Protein AF-A0A9P1BXY8-F1 (afdb_monomer)

Secondary structure (DSSP, 8-state):
-HHHHHHHHHHHHS-HHHHT---B-TTS-BS-TTHHHHHHHHTTSS-GGGS-HHHHHHHGGGGGGS-HHHHHHHHHHH-SPPSS---HHHHHHHHHHHHHHHHHHHHHHHHHHHHHHHH---TT---EEEETTEEEEE-TTTT---TTS-TTTTT--------SSGGG---------PPPPPPPS------PPPPPPPPP-PPPP-

Mean predicted aligned error: 16.09 Å

Sequence (206 aa):
AIRRKGIQALRQCVDAEELLSFPRRPNGIALMLKQSLF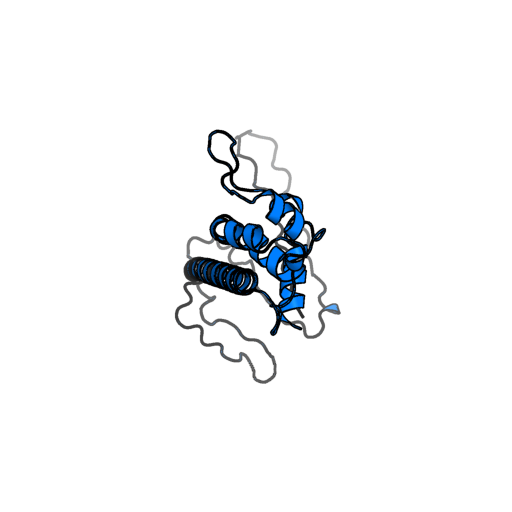ERLLSGKTQLSSFPASDVSAAQGDLRHLSLEQLLALHSTQGEAPTSSAGTAMSAFWNSLETSMVERLAARLQRSNEEKDVLLFLPKCELRPLDEHIAAYCHSYLIKAAATVPPQRRRLHWEVQLCERPNDFKEKLRGSLRAPRPAPRGQRAGYPAAPKAQKFLVWAVQ

Solvent-accessible surface area (backbone atoms only — not comparable to full-atom values): 13619 Å² total; per-residue (Å²): 112,68,70,60,54,52,45,52,53,52,53,74,76,48,61,73,70,64,62,70,60,74,64,54,43,100,86,66,47,69,67,47,88,46,52,75,56,51,49,37,37,63,69,59,80,43,58,73,86,80,51,56,58,69,57,46,45,65,34,47,76,39,58,81,69,52,54,66,67,41,47,49,46,38,47,62,63,65,52,74,82,73,92,81,82,62,54,71,39,56,53,52,35,52,52,53,50,52,51,56,42,52,54,49,51,50,55,51,50,51,53,52,47,52,54,41,45,71,78,49,75,59,85,80,81,71,80,45,76,75,46,101,87,47,102,43,75,59,69,86,77,81,77,68,77,56,89,86,56,53,76,82,63,70,64,68,69,82,72,78,72,85,58,96,50,71,89,71,66,71,82,74,73,74,71,76,77,73,73,80,76,82,72,79,93,74,83,93,74,94,72,83,83,80,81,79,86,82,85,82,88,83,83,85,85,132

Structure (mmCIF, N/CA/C/O backbone):
data_AF-A0A9P1BXY8-F1
#
_entry.id   AF-A0A9P1BXY8-F1
#
loop_
_atom_site.group_PDB
_atom_site.id
_atom_site.type_symbol
_atom_site.label_atom_id
_atom_site.label_alt_id
_atom_site.label_comp_id
_atom_site.label_asym_id
_atom_site.label_entity_id
_atom_site.label_seq_id
_atom_site.pdbx_PDB_ins_code
_atom_site.Cartn_x
_atom_site.Cartn_y
_atom_site.Cartn_z
_atom_site.occupancy
_atom_site.B_iso_or_equiv
_atom_site.auth_seq_id
_atom_site.auth_comp_id
_atom_site.auth_asym_id
_atom_site.auth_atom_id
_atom_site.pdbx_PDB_model_num
ATOM 1 N N . ALA A 1 1 ? 11.385 -9.079 13.792 1.00 68.31 1 ALA A N 1
ATOM 2 C CA . ALA A 1 1 ? 10.400 -10.163 14.040 1.00 68.31 1 ALA A CA 1
ATOM 3 C C . ALA A 1 1 ? 8.998 -9.648 14.406 1.00 68.31 1 ALA A C 1
ATOM 5 O O . ALA A 1 1 ? 8.050 -10.001 13.716 1.00 68.31 1 ALA A O 1
ATOM 6 N N . ILE A 1 2 ? 8.847 -8.802 15.438 1.00 77.94 2 ILE A N 1
ATOM 7 C CA . ILE A 1 2 ? 7.531 -8.330 15.932 1.00 77.94 2 ILE A CA 1
ATOM 8 C C . ILE A 1 2 ? 6.745 -7.544 14.869 1.00 77.94 2 ILE A C 1
ATOM 10 O O . ILE A 1 2 ? 5.605 -7.899 14.586 1.00 77.94 2 ILE A O 1
ATOM 14 N N . ARG A 1 3 ? 7.376 -6.562 14.199 1.00 74.88 3 ARG A N 1
ATOM 15 C CA . ARG A 1 3 ? 6.767 -5.783 13.094 1.00 74.88 3 ARG A CA 1
ATOM 16 C C . ARG A 1 3 ? 6.120 -6.689 12.042 1.00 74.88 3 ARG A C 1
ATOM 18 O O . ARG A 1 3 ? 4.970 -6.493 11.679 1.00 74.88 3 ARG A O 1
ATOM 25 N N . ARG A 1 4 ? 6.838 -7.727 11.599 1.00 73.56 4 ARG A N 1
ATOM 26 C CA . ARG A 1 4 ? 6.369 -8.659 10.562 1.00 73.56 4 ARG A CA 1
ATOM 27 C C . ARG A 1 4 ? 5.151 -9.467 11.020 1.00 73.56 4 ARG A C 1
ATOM 29 O O . ARG A 1 4 ? 4.184 -9.550 10.274 1.00 73.56 4 ARG A O 1
ATOM 36 N N . LYS A 1 5 ? 5.174 -9.994 12.252 1.00 78.44 5 LYS A N 1
ATOM 37 C CA . LYS A 1 5 ? 4.023 -10.696 12.851 1.00 78.44 5 LYS A CA 1
ATOM 38 C C . LYS A 1 5 ? 2.803 -9.779 12.972 1.00 78.44 5 LYS A C 1
ATOM 40 O O . LYS A 1 5 ? 1.707 -10.193 12.619 1.00 78.44 5 LYS A O 1
ATOM 45 N N . GLY A 1 6 ? 3.008 -8.532 13.401 1.00 79.06 6 GLY A N 1
ATOM 46 C CA . GLY A 1 6 ? 1.947 -7.529 13.489 1.00 79.06 6 GLY A CA 1
ATOM 47 C C . GLY A 1 6 ? 1.308 -7.232 12.132 1.00 79.06 6 GLY A C 1
ATOM 48 O O . GLY A 1 6 ? 0.091 -7.307 12.003 1.00 79.06 6 GLY A O 1
ATOM 49 N N . ILE A 1 7 ? 2.114 -6.979 11.094 1.00 75.88 7 ILE A N 1
ATOM 50 C CA . ILE A 1 7 ? 1.576 -6.716 9.749 1.00 75.88 7 ILE A CA 1
ATOM 51 C C . ILE A 1 7 ? 0.869 -7.961 9.183 1.00 75.88 7 ILE A C 1
ATOM 53 O O . ILE A 1 7 ? -0.170 -7.841 8.538 1.00 75.88 7 ILE A O 1
ATOM 57 N N . GLN A 1 8 ? 1.380 -9.165 9.455 1.00 77.94 8 GLN A N 1
ATOM 58 C CA . GLN A 1 8 ? 0.734 -10.405 9.022 1.00 77.94 8 GLN A CA 1
ATOM 59 C C . GLN A 1 8 ? -0.629 -10.621 9.697 1.00 77.94 8 GLN A C 1
ATOM 61 O O . GLN A 1 8 ? -1.577 -11.000 9.015 1.00 77.94 8 GLN A O 1
ATOM 66 N N . ALA A 1 9 ? -0.741 -10.347 10.998 1.00 81.38 9 ALA A N 1
ATOM 67 C CA . ALA A 1 9 ? -2.015 -10.404 11.712 1.00 81.38 9 ALA A CA 1
ATOM 68 C C . ALA A 1 9 ? -3.011 -9.371 11.163 1.00 81.38 9 ALA A C 1
ATOM 70 O O . ALA A 1 9 ? -4.159 -9.710 10.902 1.00 81.38 9 ALA A O 1
ATOM 71 N N . LEU A 1 10 ? -2.560 -8.139 10.887 1.00 76.31 10 LEU A N 1
ATOM 72 C CA . LEU A 1 10 ? -3.405 -7.115 10.261 1.00 76.31 10 LEU A CA 1
ATOM 73 C C . LEU A 1 10 ? -3.939 -7.568 8.900 1.00 76.31 10 LEU A C 1
ATOM 75 O O . LEU A 1 10 ? -5.110 -7.362 8.608 1.00 76.31 10 LEU A O 1
ATOM 79 N N . ARG A 1 11 ? -3.114 -8.240 8.090 1.00 77.62 11 ARG A N 1
ATOM 80 C CA . ARG A 1 11 ? -3.540 -8.777 6.792 1.00 77.62 11 ARG A CA 1
ATOM 81 C C . ARG A 1 11 ? -4.630 -9.844 6.916 1.00 77.62 11 ARG A C 1
ATOM 83 O O . ARG A 1 11 ? -5.453 -9.941 6.020 1.00 77.62 11 ARG A O 1
ATOM 90 N N . GLN A 1 12 ? -4.649 -10.632 7.994 1.00 81.88 12 GLN A N 1
ATOM 91 C CA . GLN A 1 12 ? -5.711 -11.622 8.232 1.00 81.88 12 GLN A CA 1
ATOM 92 C C . GLN A 1 12 ? -7.061 -10.972 8.564 1.00 81.88 12 GLN A C 1
ATOM 94 O O . GLN A 1 12 ? -8.091 -11.613 8.392 1.00 81.88 12 GLN A O 1
ATOM 99 N N . CYS A 1 13 ? -7.053 -9.720 9.025 1.00 82.81 13 CYS A N 1
ATOM 100 C CA . CYS A 1 13 ? -8.260 -8.966 9.352 1.00 82.81 13 CYS A CA 1
ATOM 101 C C . CYS A 1 13 ? -8.803 -8.135 8.181 1.00 82.81 13 CYS A C 1
ATOM 103 O O . CYS A 1 13 ? -9.890 -7.581 8.308 1.00 82.81 13 CYS A O 1
ATOM 105 N N . VAL A 1 14 ? -8.041 -7.985 7.093 1.00 84.94 14 VAL A N 1
ATOM 106 C CA .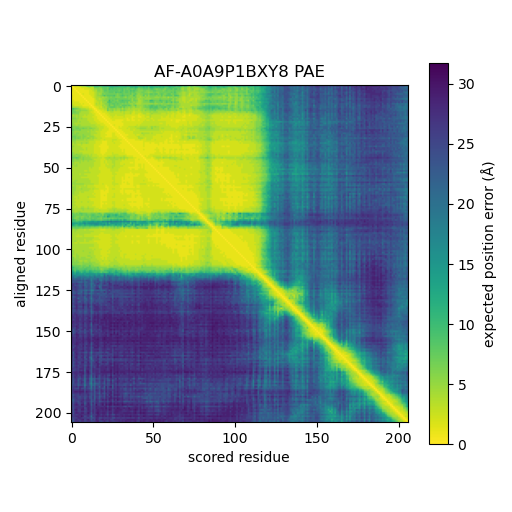 VAL A 1 14 ? -8.451 -7.198 5.924 1.00 84.94 14 VAL A CA 1
ATOM 107 C C . VAL A 1 14 ? -8.909 -8.146 4.828 1.00 84.94 14 VAL A C 1
ATOM 109 O O . VAL A 1 14 ? -8.162 -9.041 4.424 1.00 84.94 14 VAL A O 1
ATOM 112 N N . ASP A 1 15 ? -10.114 -7.919 4.314 1.00 86.25 15 ASP A N 1
ATOM 113 C CA . ASP A 1 15 ? -10.658 -8.717 3.224 1.00 86.25 15 ASP A CA 1
ATOM 114 C C . ASP A 1 15 ? -9.812 -8.556 1.954 1.00 86.25 15 ASP A C 1
ATOM 116 O O . ASP A 1 15 ? -9.478 -7.453 1.510 1.00 86.25 15 ASP A O 1
ATOM 120 N N . ALA A 1 16 ? -9.449 -9.685 1.342 1.00 86.31 16 ALA A N 1
ATOM 121 C CA . ALA A 1 16 ? -8.577 -9.700 0.168 1.00 86.31 16 ALA A CA 1
ATOM 122 C C . ALA A 1 16 ? -9.187 -8.962 -1.038 1.00 86.31 16 ALA A C 1
ATOM 124 O O . ALA A 1 16 ? -8.446 -8.427 -1.865 1.00 86.31 16 ALA A O 1
ATOM 125 N N . GLU A 1 17 ? -10.518 -8.918 -1.133 1.00 88.31 17 GLU A N 1
ATOM 126 C CA . GLU A 1 17 ? -11.231 -8.196 -2.191 1.00 88.31 17 GLU A CA 1
ATOM 127 C C . GLU A 1 17 ? -11.083 -6.677 -2.045 1.00 88.31 17 GLU A C 1
ATOM 129 O O . GLU A 1 17 ? -10.848 -5.984 -3.037 1.00 88.31 17 GLU A O 1
ATOM 134 N N . GLU A 1 18 ? -11.116 -6.155 -0.815 1.00 90.19 18 GLU A N 1
ATOM 135 C CA . GLU A 1 18 ? -10.950 -4.721 -0.561 1.00 90.19 18 GLU A CA 1
ATOM 136 C C . GLU A 1 18 ? -9.543 -4.241 -0.929 1.00 90.19 18 GLU A C 1
ATOM 138 O O . GLU A 1 18 ? -9.379 -3.144 -1.470 1.00 90.19 18 GLU A O 1
ATOM 143 N N . LEU A 1 19 ? -8.525 -5.088 -0.726 1.00 93.44 19 LEU A N 1
ATOM 144 C CA . LEU A 1 19 ? -7.139 -4.781 -1.090 1.00 93.44 19 LEU A CA 1
ATOM 145 C C . LEU A 1 19 ? -6.943 -4.573 -2.594 1.00 93.44 19 LEU A C 1
ATOM 147 O O . LEU A 1 19 ? -6.019 -3.859 -2.979 1.00 93.44 19 LEU A O 1
ATOM 151 N N . LEU A 1 20 ? -7.781 -5.171 -3.441 1.00 95.69 20 LEU A N 1
ATOM 152 C CA . LEU A 1 20 ? -7.706 -5.029 -4.898 1.00 95.69 20 LEU A CA 1
ATOM 153 C C . LEU A 1 20 ? -8.694 -3.988 -5.446 1.00 95.69 20 LEU A C 1
ATOM 155 O O . LEU A 1 20 ? -8.829 -3.842 -6.662 1.00 95.69 20 LEU A O 1
ATOM 159 N N . SER A 1 21 ? -9.359 -3.234 -4.567 1.00 95.69 21 SER A N 1
ATOM 160 C CA . SER A 1 21 ? -10.171 -2.086 -4.956 1.00 95.69 21 SER A CA 1
ATOM 161 C C . SER A 1 21 ? -9.296 -0.833 -5.095 1.00 95.69 21 SER A C 1
ATOM 163 O O . SER A 1 21 ? -8.543 -0.465 -4.194 1.00 95.69 21 SER A O 1
ATOM 165 N N . PHE A 1 22 ? -9.364 -0.168 -6.248 1.00 96.88 22 PHE A N 1
ATOM 166 C CA . PHE A 1 22 ? -8.574 1.035 -6.529 1.00 96.88 22 PHE A CA 1
ATOM 167 C C . PHE A 1 22 ? -9.478 2.221 -6.851 1.00 96.88 22 PHE A C 1
ATOM 169 O O . PHE A 1 22 ? -10.547 2.036 -7.446 1.00 96.88 22 PHE A O 1
ATOM 176 N N . PRO A 1 23 ? -9.057 3.449 -6.497 1.00 96.44 23 PRO A N 1
ATOM 177 C CA . PRO A 1 23 ? -9.846 4.634 -6.771 1.00 96.44 23 PRO A CA 1
ATOM 178 C C . PRO A 1 23 ? -10.036 4.825 -8.277 1.00 96.44 23 PRO A C 1
ATOM 180 O O . PRO A 1 23 ? -9.100 4.748 -9.081 1.00 96.44 23 PRO A O 1
ATOM 183 N N . ARG A 1 24 ? -11.276 5.128 -8.650 1.00 97.50 24 ARG A N 1
ATOM 184 C CA . ARG A 1 24 ? -11.670 5.480 -10.012 1.00 97.50 24 ARG A CA 1
ATOM 185 C C . ARG A 1 24 ? -12.203 6.901 -10.030 1.00 97.50 24 ARG A C 1
ATOM 187 O O . ARG A 1 24 ? -12.776 7.386 -9.057 1.00 97.50 24 ARG A O 1
ATOM 194 N N . ARG A 1 25 ? -12.005 7.573 -11.156 1.00 97.06 25 ARG A N 1
ATOM 195 C CA . ARG A 1 25 ? -12.641 8.857 -11.445 1.00 97.06 25 ARG A CA 1
ATOM 196 C C . ARG A 1 25 ? -14.159 8.657 -11.611 1.00 97.06 25 ARG A C 1
ATOM 198 O O . ARG A 1 25 ? -14.588 7.538 -11.890 1.00 97.06 25 ARG A O 1
ATOM 205 N N . PRO A 1 26 ? -14.977 9.723 -11.534 1.00 97.81 26 PRO A N 1
ATOM 206 C CA . PRO A 1 26 ? -16.42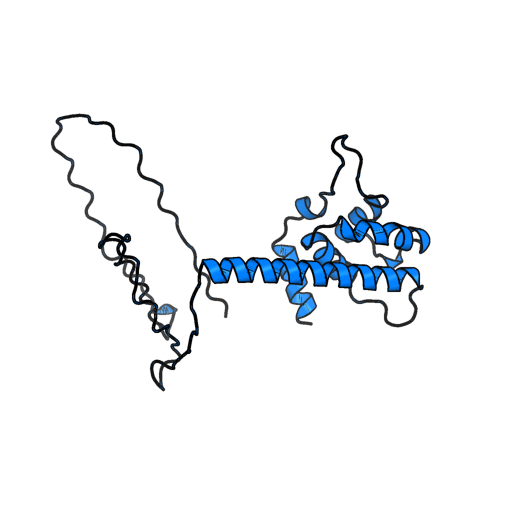9 9.626 -11.734 1.00 97.81 26 PRO A CA 1
ATOM 207 C C . PRO A 1 26 ? -16.851 9.006 -13.076 1.00 97.81 26 PRO A C 1
ATOM 209 O O . PRO A 1 26 ? -17.929 8.441 -13.187 1.00 97.81 26 PRO A O 1
ATOM 212 N N . ASN A 1 27 ? -15.986 9.073 -14.092 1.00 96.81 27 ASN A N 1
ATOM 213 C CA . ASN A 1 27 ? -16.190 8.450 -15.402 1.00 96.81 27 ASN A CA 1
ATOM 214 C C . ASN A 1 27 ? -15.757 6.968 -15.469 1.00 96.81 27 ASN A C 1
ATOM 216 O O . ASN A 1 27 ? -15.714 6.394 -16.553 1.00 96.81 27 ASN A O 1
ATOM 220 N N . GLY A 1 28 ? -15.368 6.358 -14.346 1.00 96.81 28 GLY A N 1
ATOM 221 C CA . GLY A 1 28 ? -14.923 4.966 -14.260 1.00 96.81 28 GLY A CA 1
ATOM 222 C C . GLY A 1 28 ? -13.460 4.715 -14.645 1.00 96.81 28 GLY A C 1
ATOM 223 O O . GLY A 1 28 ? -12.973 3.599 -14.439 1.00 96.81 28 GLY A O 1
ATOM 224 N N . ILE A 1 29 ? -12.736 5.721 -15.152 1.00 96.50 29 ILE A N 1
ATOM 225 C CA . ILE A 1 29 ? -11.315 5.591 -15.512 1.00 96.50 29 ILE A CA 1
ATOM 226 C C . ILE A 1 29 ? -10.473 5.435 -14.241 1.00 96.50 29 ILE A C 1
ATOM 228 O O . ILE A 1 29 ? -10.699 6.130 -13.246 1.00 96.50 29 ILE A O 1
ATOM 232 N N . ALA A 1 30 ? -9.494 4.529 -14.282 1.00 96.88 30 ALA A N 1
ATOM 233 C CA . ALA A 1 30 ? -8.531 4.338 -13.202 1.00 96.88 30 ALA A CA 1
ATOM 234 C C . ALA A 1 30 ? -7.835 5.662 -12.849 1.00 96.88 30 ALA A C 1
ATOM 236 O O . ALA A 1 30 ? -7.388 6.400 -13.729 1.00 96.88 30 ALA A O 1
ATOM 237 N N . LEU A 1 31 ? -7.761 5.985 -11.556 1.00 97.31 31 LEU A N 1
ATOM 238 C CA . LEU A 1 31 ? -7.059 7.189 -11.108 1.00 97.31 31 LEU A CA 1
ATOM 239 C C . LEU A 1 31 ? -5.535 7.018 -11.180 1.00 97.31 31 LEU A C 1
ATOM 241 O O . LEU A 1 31 ? -4.825 7.992 -11.415 1.00 97.31 31 LEU A O 1
ATOM 245 N N . MET A 1 32 ? -5.064 5.788 -10.982 1.00 97.62 32 MET A N 1
ATOM 246 C CA . MET A 1 32 ? -3.652 5.423 -10.913 1.00 97.62 32 MET A CA 1
ATOM 247 C C . MET A 1 32 ? -3.102 5.054 -12.289 1.00 97.62 32 MET A C 1
ATOM 249 O O . MET A 1 32 ? -3.765 4.363 -13.064 1.00 97.62 32 MET A O 1
ATOM 253 N N . LEU A 1 33 ? -1.865 5.458 -12.573 1.00 96.31 33 LEU A N 1
ATOM 254 C CA . LEU A 1 33 ? -1.198 5.156 -13.843 1.00 96.31 33 LEU A CA 1
ATOM 255 C C . LEU A 1 33 ? -0.730 3.698 -13.917 1.00 96.31 33 LEU A C 1
ATOM 257 O O . LEU A 1 33 ? -0.805 3.062 -14.968 1.00 96.31 33 LEU A O 1
ATOM 261 N N . LYS A 1 34 ? -0.241 3.157 -12.801 1.00 97.00 34 LYS A N 1
ATOM 262 C CA . LYS A 1 34 ? 0.355 1.821 -12.692 1.00 97.00 34 LYS A CA 1
ATOM 263 C C . LYS A 1 34 ? -0.503 0.880 -11.845 1.00 97.00 34 LYS A C 1
ATOM 265 O O . LYS A 1 34 ? 0.027 0.036 -11.129 1.00 97.00 34 LYS A O 1
ATOM 270 N N . GLN A 1 35 ? -1.832 0.965 -11.952 1.00 97.12 35 GLN A N 1
ATOM 271 C CA . GLN A 1 35 ? -2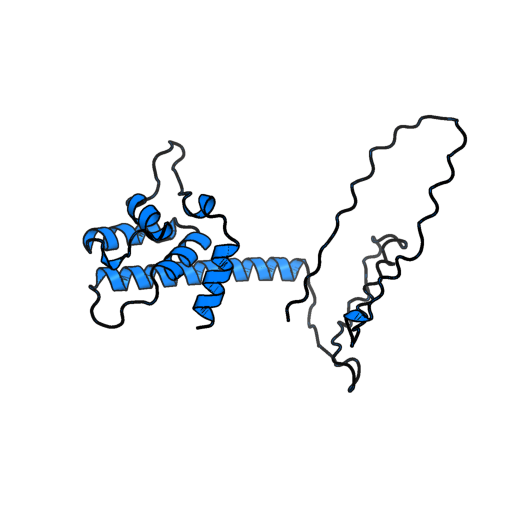.757 0.113 -11.184 1.00 97.12 35 GLN A CA 1
ATOM 272 C C . GLN A 1 35 ? -2.423 -1.390 -11.294 1.00 97.12 35 GLN A C 1
ATOM 274 O O . GLN A 1 35 ? -2.319 -2.077 -10.281 1.00 97.12 35 GLN A O 1
ATOM 279 N N . SER A 1 36 ? -2.154 -1.891 -12.505 1.00 97.19 36 SER A N 1
ATOM 280 C CA . SER A 1 36 ? -1.842 -3.312 -12.737 1.00 97.19 36 SER A CA 1
ATOM 281 C C . SER A 1 36 ? -0.523 -3.777 -12.106 1.00 97.19 36 SER A C 1
ATOM 283 O O . SER A 1 36 ? -0.311 -4.975 -11.905 1.00 97.19 36 SER A O 1
ATOM 285 N N . LEU A 1 37 ? 0.402 -2.858 -11.811 1.00 97.62 37 LEU A N 1
ATOM 286 C CA . LEU A 1 37 ? 1.606 -3.158 -11.038 1.00 97.62 37 LEU A CA 1
ATOM 287 C C . LEU A 1 37 ? 1.213 -3.433 -9.582 1.00 97.62 37 LEU A C 1
ATOM 289 O O . LEU A 1 37 ? 1.583 -4.474 -9.045 1.00 97.62 37 LEU A O 1
ATOM 293 N N . PHE A 1 38 ? 0.390 -2.574 -8.975 1.00 97.88 38 PHE A N 1
ATOM 294 C CA . PHE A 1 38 ? -0.069 -2.761 -7.596 1.00 97.88 38 PHE A CA 1
ATOM 295 C C . PHE A 1 38 ? -0.957 -3.988 -7.421 1.00 97.88 38 PHE A C 1
ATOM 297 O O . PHE A 1 38 ? -0.772 -4.705 -6.446 1.00 97.88 38 PHE A O 1
ATOM 304 N N . GLU A 1 39 ? -1.843 -4.295 -8.370 1.00 97.06 39 GLU A N 1
ATOM 305 C CA . GLU A 1 39 ? -2.629 -5.541 -8.366 1.00 97.06 39 GLU A CA 1
ATOM 306 C C . GLU A 1 39 ? -1.727 -6.778 -8.262 1.00 97.06 39 GLU A C 1
ATOM 308 O O . GLU A 1 39 ? -1.945 -7.671 -7.438 1.00 97.06 39 GLU A O 1
ATOM 313 N N . ARG A 1 40 ? -0.658 -6.817 -9.066 1.00 97.25 40 ARG A N 1
ATOM 314 C CA . ARG A 1 40 ? 0.294 -7.931 -9.072 1.00 97.25 40 ARG A CA 1
ATOM 315 C C . ARG A 1 40 ? 1.113 -7.997 -7.781 1.00 97.25 40 ARG A C 1
ATOM 317 O O . ARG A 1 40 ? 1.257 -9.088 -7.225 1.00 97.25 40 ARG A O 1
ATOM 324 N N . LEU A 1 41 ? 1.569 -6.859 -7.254 1.00 96.38 41 LEU A N 1
ATOM 325 C CA . LEU A 1 41 ? 2.292 -6.807 -5.978 1.00 96.38 41 LEU A CA 1
ATOM 326 C C . LEU A 1 41 ? 1.409 -7.205 -4.783 1.00 96.38 41 LEU A C 1
ATOM 328 O O . LEU A 1 41 ? 1.820 -8.029 -3.970 1.00 96.38 41 LEU A O 1
ATOM 332 N N . LEU A 1 42 ? 0.189 -6.666 -4.692 1.00 95.38 42 LEU A N 1
ATOM 333 C CA . LEU A 1 42 ? -0.759 -6.919 -3.598 1.00 95.38 42 LEU A CA 1
ATOM 334 C C . LEU A 1 42 ? -1.295 -8.351 -3.610 1.00 95.38 42 LEU A C 1
ATOM 336 O O . LEU A 1 42 ? -1.489 -8.949 -2.551 1.00 95.38 42 LEU A O 1
ATOM 340 N N . SER A 1 43 ? -1.455 -8.942 -4.797 1.00 93.94 43 SER A N 1
ATOM 341 C CA . SER A 1 43 ? -1.773 -10.369 -4.922 1.00 93.94 43 SER A CA 1
ATOM 342 C C . SER A 1 43 ? -0.641 -11.287 -4.442 1.00 93.94 43 SER A C 1
ATOM 344 O O . SER A 1 43 ? -0.853 -12.487 -4.285 1.00 93.94 43 SER A O 1
ATOM 346 N N . GLY A 1 44 ? 0.567 -10.752 -4.220 1.00 91.81 44 GLY A N 1
ATOM 347 C CA . GLY A 1 44 ? 1.752 -11.525 -3.852 1.00 91.81 44 GLY A CA 1
ATOM 348 C C . GLY A 1 44 ? 2.286 -12.417 -4.976 1.00 91.81 44 GLY A C 1
ATOM 349 O O . GLY A 1 44 ? 3.180 -13.220 -4.733 1.00 91.81 44 GLY A O 1
ATOM 350 N N . LYS A 1 45 ? 1.755 -12.292 -6.201 1.00 91.62 45 LYS A N 1
ATOM 351 C CA . LYS A 1 45 ? 2.175 -13.094 -7.362 1.00 91.62 45 LYS A CA 1
ATOM 352 C C . LYS A 1 45 ? 3.518 -12.645 -7.931 1.00 91.62 45 LYS A C 1
ATOM 354 O O . LYS A 1 45 ? 4.198 -13.433 -8.579 1.00 91.62 45 LYS A O 1
ATOM 359 N N . THR A 1 46 ? 3.890 -11.385 -7.718 1.00 96.25 46 THR A N 1
ATOM 360 C CA . THR A 1 46 ? 5.129 -10.799 -8.244 1.00 96.25 46 THR A CA 1
ATOM 361 C C . THR A 1 46 ? 5.870 -10.010 -7.177 1.00 96.25 46 THR A C 1
ATOM 363 O O . THR A 1 46 ? 5.250 -9.362 -6.331 1.00 96.25 46 THR A O 1
ATOM 366 N N . GLN A 1 47 ? 7.196 -9.999 -7.278 1.00 95.56 47 GLN A N 1
ATOM 367 C CA . GLN A 1 47 ? 8.056 -9.148 -6.461 1.00 95.56 47 GLN A CA 1
ATOM 368 C C . GLN A 1 47 ? 8.351 -7.826 -7.171 1.00 95.56 47 GLN A C 1
ATOM 370 O O . GLN A 1 47 ? 8.469 -7.785 -8.394 1.00 95.56 47 GLN A O 1
ATOM 375 N N . LEU A 1 48 ? 8.537 -6.755 -6.407 1.00 95.56 48 LEU A N 1
ATOM 376 C CA . LEU A 1 48 ? 8.863 -5.423 -6.912 1.00 95.56 48 LEU A CA 1
ATOM 377 C C . LEU A 1 48 ? 10.163 -5.422 -7.733 1.00 95.56 48 LEU A C 1
ATOM 379 O O . LEU A 1 48 ? 10.244 -4.749 -8.754 1.00 95.56 48 LEU A O 1
ATOM 383 N N . SER A 1 49 ? 11.136 -6.252 -7.347 1.00 94.62 49 SER A N 1
ATOM 384 C CA . SER A 1 49 ? 12.406 -6.467 -8.059 1.00 94.62 49 SER A CA 1
ATOM 385 C C . SER A 1 49 ? 12.253 -7.027 -9.477 1.00 94.62 49 SER A C 1
ATOM 387 O O . SER A 1 49 ? 13.174 -6.894 -10.275 1.00 94.62 49 SER A O 1
ATOM 389 N N . SER A 1 50 ? 11.108 -7.634 -9.808 1.00 95.25 50 SER A N 1
ATOM 390 C CA . SER A 1 50 ? 10.837 -8.159 -11.154 1.00 95.25 50 SER A CA 1
ATOM 391 C C . SER A 1 50 ? 10.395 -7.089 -12.157 1.00 95.25 50 SER A C 1
ATOM 393 O O . SER A 1 50 ? 10.292 -7.374 -13.350 1.00 95.25 50 SER A O 1
ATOM 395 N N . PHE A 1 51 ? 10.127 -5.864 -11.696 1.00 96.19 51 PHE A N 1
ATOM 396 C CA . PHE A 1 51 ? 9.671 -4.770 -12.547 1.00 96.19 51 PHE A CA 1
ATOM 397 C C . PHE A 1 51 ? 10.840 -3.914 -13.054 1.00 96.19 51 PHE A C 1
ATOM 399 O O . PHE A 1 51 ? 11.803 -3.682 -12.319 1.00 96.19 51 PHE A O 1
ATOM 406 N N . PRO A 1 52 ? 10.747 -3.369 -14.282 1.00 96.44 52 PRO A N 1
ATOM 407 C CA . PRO A 1 52 ? 11.697 -2.378 -14.773 1.00 96.44 52 PRO A CA 1
ATOM 408 C C . PRO A 1 52 ? 11.774 -1.151 -13.857 1.00 96.44 52 PRO A C 1
ATOM 410 O O . PRO A 1 52 ? 10.758 -0.674 -13.350 1.00 96.44 52 PRO A O 1
ATOM 413 N N . ALA A 1 53 ? 12.969 -0.574 -13.703 1.00 96.19 53 ALA A N 1
ATOM 414 C CA . ALA A 1 53 ? 13.169 0.620 -12.876 1.00 96.19 53 ALA A CA 1
ATOM 415 C C . ALA A 1 53 ? 12.293 1.812 -13.316 1.00 96.19 53 ALA A C 1
ATOM 417 O O . ALA A 1 53 ? 11.840 2.585 -12.473 1.00 96.19 53 ALA A O 1
ATOM 418 N N . SER A 1 54 ? 12.012 1.934 -14.618 1.00 97.06 54 SER A N 1
ATOM 419 C CA . SER A 1 54 ? 11.102 2.943 -15.174 1.00 97.06 54 SER A CA 1
ATOM 420 C C . SER A 1 54 ? 9.658 2.764 -14.692 1.00 97.06 54 SER A C 1
ATOM 422 O O . SER A 1 54 ? 9.003 3.746 -14.346 1.00 97.06 54 SER A O 1
ATOM 424 N N . ASP A 1 55 ? 9.170 1.525 -14.608 1.00 97.94 55 ASP A N 1
ATOM 425 C CA . ASP A 1 55 ? 7.832 1.221 -14.097 1.00 97.94 55 ASP A CA 1
ATOM 426 C C . ASP A 1 55 ? 7.732 1.475 -12.595 1.00 97.94 55 ASP A C 1
ATOM 428 O O . ASP A 1 55 ? 6.756 2.075 -12.143 1.00 97.94 55 ASP A O 1
ATOM 432 N N . VAL A 1 56 ? 8.758 1.071 -11.838 1.00 97.31 56 VAL A N 1
ATOM 433 C CA . VAL A 1 56 ? 8.843 1.325 -10.393 1.00 97.31 56 VAL A CA 1
ATOM 434 C C . VAL A 1 56 ? 8.852 2.827 -10.113 1.00 97.31 56 VAL A C 1
ATOM 436 O O . VAL A 1 56 ? 8.104 3.289 -9.256 1.00 97.31 56 VAL A O 1
ATOM 439 N N . SER A 1 57 ? 9.641 3.603 -10.863 1.00 97.12 57 SER A N 1
ATOM 440 C CA . SER A 1 57 ? 9.687 5.062 -10.732 1.00 97.12 57 SER A CA 1
ATOM 441 C C . SER A 1 57 ? 8.337 5.707 -11.060 1.00 97.12 57 SER A C 1
ATOM 443 O O . SER A 1 57 ? 7.838 6.509 -10.273 1.00 97.12 57 SER A O 1
ATOM 445 N N . ALA A 1 58 ? 7.694 5.309 -12.161 1.00 97.38 58 ALA A N 1
ATOM 446 C CA . ALA A 1 58 ? 6.384 5.834 -12.541 1.00 97.38 58 ALA A CA 1
ATOM 447 C C . ALA A 1 58 ? 5.274 5.493 -11.526 1.00 97.38 58 ALA A C 1
ATOM 449 O O . ALA A 1 58 ? 4.331 6.265 -11.371 1.00 97.38 58 ALA A O 1
ATOM 450 N N . ALA A 1 59 ? 5.388 4.367 -10.813 1.00 98.06 59 ALA A N 1
ATOM 451 C CA . ALA A 1 59 ? 4.430 3.956 -9.788 1.00 98.06 59 ALA A CA 1
ATOM 452 C C . ALA A 1 59 ? 4.554 4.745 -8.469 1.00 98.06 59 ALA A C 1
ATOM 454 O O . ALA A 1 59 ? 3.628 4.719 -7.661 1.00 98.06 59 ALA A O 1
ATOM 455 N N . GLN A 1 60 ? 5.654 5.467 -8.223 1.00 97.69 60 GLN A N 1
ATOM 456 C CA . GLN A 1 60 ? 5.863 6.189 -6.956 1.00 97.69 60 GLN A CA 1
ATOM 457 C C . GLN A 1 60 ? 4.757 7.214 -6.677 1.00 97.69 60 GLN A C 1
ATOM 459 O O . GLN A 1 60 ? 4.248 7.293 -5.560 1.00 97.69 60 GLN A O 1
ATOM 464 N N . GLY A 1 61 ? 4.333 7.958 -7.705 1.00 97.75 61 GLY A N 1
ATOM 465 C CA . GLY A 1 61 ? 3.269 8.957 -7.579 1.00 97.75 61 GLY A CA 1
ATOM 466 C C . GLY A 1 61 ? 1.900 8.360 -7.241 1.00 97.75 61 GLY A C 1
ATOM 467 O O . GLY A 1 61 ? 1.057 9.051 -6.673 1.00 97.75 61 GLY A O 1
ATOM 468 N N . ASP A 1 62 ? 1.689 7.077 -7.537 1.00 98.31 62 ASP A N 1
ATOM 469 C CA . ASP A 1 62 ? 0.432 6.381 -7.279 1.00 98.31 62 ASP A CA 1
ATOM 470 C C . ASP A 1 62 ? 0.304 5.892 -5.825 1.00 98.31 62 ASP A C 1
ATOM 472 O O . ASP A 1 62 ? -0.809 5.628 -5.371 1.00 98.31 62 ASP A O 1
ATOM 476 N N . LEU A 1 63 ? 1.399 5.834 -5.053 1.00 97.94 63 LEU A N 1
ATOM 477 C CA . LEU A 1 63 ? 1.378 5.410 -3.643 1.00 97.94 63 LEU A CA 1
ATOM 478 C C . LEU A 1 63 ? 0.440 6.269 -2.783 1.00 97.94 63 LEU A C 1
ATOM 480 O O . LEU A 1 63 ? -0.212 5.766 -1.868 1.00 97.94 63 LEU A O 1
ATOM 484 N N . ARG A 1 64 ? 0.295 7.555 -3.122 1.00 97.25 64 ARG A N 1
ATOM 485 C CA . ARG A 1 64 ? -0.629 8.476 -2.442 1.00 97.25 64 ARG A CA 1
ATOM 486 C C . ARG A 1 64 ? -2.106 8.116 -2.638 1.00 97.25 64 ARG A C 1
ATOM 488 O O . ARG A 1 64 ? -2.947 8.627 -1.907 1.00 97.25 64 ARG A O 1
ATOM 495 N N . HIS A 1 65 ? -2.432 7.282 -3.623 1.00 97.44 65 HIS A N 1
ATOM 496 C CA . HIS A 1 65 ? -3.800 6.863 -3.927 1.00 97.44 65 HIS A CA 1
ATOM 497 C C . HIS A 1 65 ? -4.186 5.539 -3.258 1.00 97.44 65 HIS A C 1
ATOM 499 O O . HIS A 1 65 ? -5.373 5.239 -3.172 1.00 97.44 65 HIS A O 1
ATOM 505 N N . LEU A 1 66 ? -3.213 4.780 -2.750 1.00 97.50 66 LEU A N 1
ATOM 506 C CA . LEU A 1 66 ? -3.464 3.526 -2.040 1.00 97.50 66 LEU A CA 1
ATOM 507 C C . LEU A 1 66 ? -4.085 3.779 -0.668 1.00 97.50 66 LEU A C 1
ATOM 509 O O . LEU A 1 66 ? -3.865 4.836 -0.090 1.00 97.50 66 LEU A O 1
ATOM 513 N N . SER A 1 67 ? -4.841 2.834 -0.116 1.00 95.69 67 SER A N 1
ATOM 514 C CA . SER A 1 67 ? -5.292 2.861 1.281 1.00 95.69 67 SER A CA 1
ATOM 515 C C . SER A 1 67 ? -4.151 2.518 2.251 1.00 95.69 67 SER A C 1
ATOM 517 O O . SER A 1 67 ? -3.083 2.056 1.847 1.00 95.69 67 SER A O 1
ATOM 519 N N . LEU A 1 68 ? -4.349 2.746 3.554 1.00 94.69 68 LEU A N 1
ATOM 520 C CA . LEU A 1 68 ? -3.349 2.350 4.554 1.00 94.69 68 LEU A CA 1
ATOM 521 C C . LEU A 1 68 ? -3.170 0.823 4.582 1.00 94.69 68 LEU A C 1
ATOM 523 O O . LEU A 1 68 ? -2.053 0.320 4.684 1.00 94.69 68 LEU A O 1
ATOM 527 N N . GLU A 1 69 ? -4.271 0.096 4.438 1.00 93.50 69 GLU A N 1
ATOM 528 C CA . GLU A 1 69 ? -4.342 -1.358 4.377 1.00 93.50 69 GLU A CA 1
ATOM 529 C C . GLU A 1 69 ? -3.525 -1.893 3.191 1.00 93.50 69 GLU A C 1
ATOM 531 O O . GLU A 1 69 ? -2.715 -2.806 3.357 1.00 93.50 69 GLU A O 1
ATOM 536 N N . GLN A 1 70 ? -3.652 -1.264 2.016 1.00 95.75 70 GLN A N 1
ATOM 537 C CA . GLN A 1 70 ? -2.863 -1.588 0.825 1.00 95.75 70 GLN A CA 1
ATOM 538 C C . GLN A 1 70 ? -1.366 -1.308 1.022 1.00 95.75 70 GLN A C 1
ATOM 540 O O . GLN A 1 70 ? -0.539 -2.138 0.648 1.00 95.75 70 GLN A O 1
ATOM 545 N N . LEU A 1 71 ? -0.989 -0.184 1.641 1.00 95.56 71 LEU A N 1
ATOM 546 C CA . LEU A 1 71 ? 0.421 0.139 1.913 1.00 95.56 71 LEU A CA 1
ATOM 547 C C . LEU A 1 71 ? 1.059 -0.877 2.878 1.00 95.56 71 LEU A C 1
ATOM 549 O O . LEU A 1 71 ? 2.174 -1.346 2.641 1.00 95.56 71 LEU A O 1
ATOM 553 N N . LEU A 1 72 ? 0.336 -1.283 3.927 1.00 92.31 72 LEU A N 1
ATOM 554 C CA . LEU A 1 72 ? 0.776 -2.318 4.872 1.00 92.31 72 LEU A CA 1
ATOM 555 C C . LEU A 1 72 ? 0.874 -3.701 4.207 1.00 92.31 72 LEU A C 1
ATOM 557 O O . LEU A 1 72 ? 1.831 -4.450 4.439 1.00 92.31 72 LEU A O 1
ATOM 561 N N . ALA A 1 73 ? -0.089 -4.047 3.350 1.00 92.88 73 ALA A N 1
ATOM 562 C CA . ALA A 1 73 ? -0.069 -5.286 2.577 1.00 92.88 73 ALA A CA 1
ATOM 563 C C . ALA A 1 73 ? 1.112 -5.322 1.590 1.00 92.88 73 ALA A C 1
ATOM 565 O O . ALA A 1 73 ? 1.818 -6.328 1.504 1.00 92.88 73 ALA A O 1
ATOM 566 N N . LEU A 1 74 ? 1.398 -4.216 0.898 1.00 94.56 74 LEU A N 1
ATOM 567 C CA . LEU A 1 74 ? 2.590 -4.078 0.056 1.00 94.56 74 LEU A CA 1
ATOM 568 C C . LEU A 1 74 ? 3.865 -4.272 0.869 1.00 94.56 74 LEU A C 1
ATOM 570 O O . LEU A 1 74 ? 4.696 -5.106 0.525 1.00 94.56 74 LEU A O 1
ATOM 574 N N . HIS A 1 75 ? 3.996 -3.569 1.990 1.00 93.00 75 HIS A N 1
ATOM 575 C CA . HIS A 1 75 ? 5.183 -3.682 2.826 1.00 93.00 75 HIS A CA 1
ATOM 576 C C . HIS A 1 75 ? 5.385 -5.113 3.363 1.00 93.00 75 HIS A C 1
ATOM 578 O O . HIS A 1 75 ? 6.512 -5.596 3.447 1.00 93.00 75 HIS A O 1
ATOM 584 N N . SER A 1 76 ? 4.319 -5.826 3.741 1.00 90.75 76 SER A N 1
ATOM 585 C CA . SER A 1 76 ? 4.457 -7.218 4.210 1.00 90.75 76 SER A CA 1
ATOM 586 C C . SER A 1 76 ? 4.776 -8.212 3.106 1.00 90.75 76 SER A C 1
ATOM 588 O O . SER A 1 76 ? 5.518 -9.160 3.356 1.00 90.75 76 SER A O 1
ATOM 590 N N . THR A 1 77 ? 4.213 -8.026 1.913 1.00 90.69 77 THR A N 1
ATOM 591 C CA . THR A 1 77 ? 4.422 -8.936 0.777 1.00 90.69 77 THR A CA 1
ATOM 592 C C . THR A 1 77 ? 5.803 -8.772 0.160 1.00 90.69 77 THR A C 1
ATOM 594 O O . THR A 1 77 ? 6.427 -9.766 -0.197 1.00 90.69 77 THR A O 1
ATOM 597 N N . GLN A 1 78 ? 6.289 -7.535 0.058 1.00 91.88 78 GLN A N 1
ATOM 598 C CA . GLN A 1 78 ? 7.548 -7.222 -0.614 1.00 91.88 78 GLN A CA 1
ATOM 599 C C . GLN A 1 78 ? 8.777 -7.381 0.298 1.00 91.88 78 GLN A C 1
ATOM 601 O O . GLN A 1 78 ? 9.891 -7.516 -0.199 1.00 91.88 78 GLN A O 1
ATOM 606 N N . GLY A 1 79 ? 8.584 -7.443 1.619 1.00 85.56 79 GLY A N 1
ATOM 607 C CA . GLY A 1 79 ? 9.650 -7.724 2.577 1.00 85.56 79 GLY A CA 1
ATOM 608 C C . GLY A 1 79 ? 10.403 -6.478 3.044 1.00 85.56 79 GLY A C 1
ATOM 609 O O . GLY A 1 79 ? 9.823 -5.407 3.196 1.00 85.56 79 GLY A O 1
ATOM 610 N N . GLU A 1 80 ? 11.681 -6.654 3.375 1.00 80.69 80 GLU A N 1
ATOM 611 C CA . GLU A 1 80 ? 12.553 -5.569 3.836 1.00 80.69 80 GLU A CA 1
ATOM 612 C C . GLU A 1 80 ? 13.241 -4.884 2.655 1.00 80.69 80 GLU A C 1
ATOM 614 O O . GLU A 1 80 ? 13.489 -5.507 1.619 1.00 80.69 80 GLU A O 1
ATOM 619 N N . ALA A 1 81 ? 13.549 -3.596 2.825 1.00 79.88 81 ALA A N 1
ATOM 620 C CA . ALA A 1 81 ? 14.245 -2.829 1.808 1.00 79.88 81 ALA A CA 1
ATOM 621 C C . ALA A 1 81 ? 15.584 -3.513 1.455 1.00 79.88 81 ALA A C 1
ATOM 623 O O . ALA A 1 81 ? 16.323 -3.938 2.350 1.00 79.88 81 ALA A O 1
ATOM 624 N N . PRO A 1 82 ? 15.912 -3.638 0.160 1.00 80.88 82 PRO A N 1
ATOM 625 C CA . PRO A 1 82 ? 17.162 -4.248 -0.275 1.00 80.88 82 PRO A CA 1
ATOM 626 C C . PRO A 1 82 ? 18.366 -3.463 0.268 1.00 80.88 82 PRO A C 1
ATOM 628 O O . PRO A 1 82 ? 18.452 -2.249 0.107 1.00 80.88 82 PRO A O 1
ATOM 631 N N . THR A 1 83 ? 19.297 -4.165 0.918 1.00 76.88 83 THR A N 1
ATOM 632 C CA . THR A 1 83 ? 20.270 -3.564 1.848 1.00 76.88 83 THR A CA 1
ATOM 633 C C . THR A 1 83 ? 21.451 -2.848 1.183 1.00 76.88 83 THR A C 1
ATOM 635 O O . THR A 1 83 ? 22.139 -2.097 1.866 1.00 76.88 83 THR A O 1
ATOM 638 N N . SER A 1 84 ? 21.730 -3.046 -0.113 1.00 66.19 84 SER A N 1
ATOM 639 C CA . SER A 1 84 ? 22.927 -2.423 -0.722 1.00 66.19 84 SER A CA 1
ATOM 640 C C . SER A 1 84 ? 23.032 -2.407 -2.252 1.00 66.19 84 SER A C 1
ATOM 642 O O . SER A 1 84 ? 23.843 -1.648 -2.772 1.00 66.19 84 SER A O 1
ATOM 644 N N . SER A 1 85 ? 22.240 -3.180 -3.003 1.00 69.56 85 SER A N 1
ATOM 645 C CA . SER A 1 85 ? 22.412 -3.301 -4.468 1.00 69.56 85 SER A CA 1
ATOM 646 C C . SER A 1 85 ? 21.212 -2.859 -5.307 1.00 69.56 85 SER A C 1
ATOM 648 O O . SER A 1 85 ? 21.213 -3.016 -6.528 1.00 69.56 85 SER A O 1
ATOM 650 N N . ALA A 1 86 ? 20.168 -2.317 -4.686 1.00 72.31 86 ALA A N 1
ATOM 651 C CA . ALA A 1 86 ? 18.995 -1.908 -5.438 1.00 72.31 86 ALA A CA 1
ATOM 652 C C . ALA A 1 86 ? 19.218 -0.578 -6.161 1.00 72.31 86 ALA A C 1
ATOM 654 O O . ALA A 1 86 ? 19.763 0.369 -5.596 1.00 72.31 86 ALA A O 1
ATOM 655 N N . GLY A 1 87 ? 18.754 -0.503 -7.411 1.00 85.94 87 GLY A N 1
ATOM 656 C CA . GLY A 1 87 ? 18.790 0.730 -8.191 1.00 85.94 87 GLY A CA 1
ATOM 657 C C . GLY A 1 87 ? 18.086 1.888 -7.475 1.00 85.94 87 GLY A C 1
ATOM 658 O O . GLY A 1 87 ? 17.158 1.686 -6.687 1.00 85.94 87 GLY A O 1
ATOM 659 N N . THR A 1 88 ? 18.500 3.117 -7.784 1.00 92.25 88 THR A N 1
ATOM 660 C CA . THR A 1 88 ? 18.004 4.359 -7.161 1.00 92.25 88 THR A CA 1
ATOM 661 C C . THR A 1 88 ? 16.474 4.457 -7.138 1.00 92.25 88 THR A C 1
ATOM 663 O O . THR A 1 88 ? 15.901 4.847 -6.123 1.00 92.25 88 THR A O 1
ATOM 666 N N . ALA A 1 89 ? 15.796 4.019 -8.205 1.00 94.56 89 ALA A N 1
ATOM 667 C CA . ALA A 1 89 ? 14.333 4.007 -8.299 1.00 94.56 89 ALA A CA 1
ATOM 668 C C . ALA A 1 89 ? 13.655 3.096 -7.258 1.00 94.56 89 ALA A C 1
ATOM 670 O O . ALA A 1 89 ? 12.614 3.451 -6.706 1.00 94.56 89 ALA A O 1
ATOM 671 N N . MET A 1 90 ? 14.253 1.938 -6.969 1.00 94.69 90 MET A N 1
ATOM 672 C CA . MET A 1 90 ? 13.738 0.975 -5.994 1.00 94.69 90 MET A CA 1
ATOM 673 C C . MET A 1 90 ? 13.848 1.531 -4.575 1.00 94.69 90 MET A C 1
ATOM 675 O O . MET A 1 90 ? 12.879 1.503 -3.824 1.00 94.69 90 MET A O 1
ATOM 679 N N . SER A 1 91 ? 15.015 2.085 -4.230 1.00 93.69 91 SER A N 1
ATOM 680 C CA . SER A 1 91 ? 15.241 2.738 -2.935 1.00 93.69 91 SER A CA 1
ATOM 681 C C . SER A 1 91 ? 14.276 3.911 -2.729 1.00 93.69 91 SER A C 1
ATOM 683 O O . SER A 1 91 ? 13.591 3.988 -1.712 1.00 93.69 91 SER A O 1
ATOM 685 N N . ALA A 1 92 ? 14.122 4.764 -3.746 1.00 95.00 92 ALA A N 1
ATOM 686 C CA . ALA A 1 92 ? 13.168 5.867 -3.707 1.00 95.00 92 ALA A CA 1
ATOM 687 C C . ALA A 1 92 ? 11.716 5.385 -3.531 1.00 95.00 92 ALA A C 1
ATOM 689 O O . ALA A 1 92 ? 10.980 5.964 -2.737 1.00 95.00 92 ALA A O 1
ATOM 690 N N . PHE A 1 93 ? 11.315 4.294 -4.195 1.00 96.44 93 PHE A N 1
ATOM 691 C CA . PHE A 1 93 ? 9.978 3.721 -4.026 1.00 96.44 93 PHE A CA 1
ATOM 692 C C . PHE A 1 93 ? 9.742 3.232 -2.594 1.00 96.44 93 PHE A C 1
ATOM 694 O O . PHE A 1 93 ? 8.700 3.533 -2.014 1.00 96.44 93 PHE A O 1
ATOM 701 N N . TRP A 1 94 ? 10.709 2.522 -2.007 1.00 95.50 94 TRP A N 1
ATOM 702 C CA . TRP A 1 94 ? 10.620 2.048 -0.624 1.00 95.50 94 TRP A CA 1
ATOM 703 C C . TRP A 1 94 ? 10.516 3.192 0.379 1.00 95.50 94 TRP A C 1
ATOM 705 O O . TRP A 1 94 ? 9.656 3.146 1.258 1.00 95.50 94 TRP A O 1
ATOM 715 N N . ASN A 1 95 ? 11.318 4.241 0.199 1.00 94.56 95 ASN A N 1
ATOM 716 C CA . ASN A 1 95 ? 11.241 5.433 1.037 1.00 94.56 95 ASN A CA 1
ATOM 717 C C . ASN A 1 95 ? 9.855 6.086 0.930 1.00 94.56 95 ASN A C 1
ATOM 719 O O . ASN A 1 95 ? 9.223 6.348 1.948 1.00 94.56 95 ASN A O 1
ATOM 723 N N . SER A 1 96 ? 9.326 6.271 -0.286 1.00 96.88 96 SER A N 1
ATOM 724 C CA . SER A 1 96 ? 7.981 6.831 -0.481 1.00 96.88 96 SER A CA 1
ATOM 725 C C . SER A 1 96 ? 6.871 5.957 0.115 1.00 96.88 96 SER A C 1
ATOM 727 O O . SER A 1 96 ? 5.902 6.492 0.663 1.00 96.88 96 SER A O 1
ATOM 729 N N . LEU A 1 97 ? 7.001 4.628 0.032 1.00 96.56 97 LEU A N 1
ATOM 730 C CA . LEU A 1 97 ? 6.065 3.674 0.631 1.00 96.56 97 LEU A CA 1
ATOM 731 C C . LEU A 1 97 ? 6.061 3.804 2.158 1.00 96.56 97 LEU A C 1
ATOM 733 O O . LEU A 1 97 ? 4.991 3.900 2.761 1.00 96.56 97 LEU A O 1
ATOM 737 N N . GLU A 1 98 ? 7.242 3.835 2.780 1.00 94.75 98 GLU A N 1
ATOM 738 C CA . GLU A 1 98 ? 7.377 3.946 4.233 1.00 94.75 98 GLU A CA 1
ATOM 739 C C . GLU A 1 98 ? 6.893 5.305 4.746 1.00 94.75 98 GLU A C 1
ATOM 741 O O . GLU A 1 98 ? 6.090 5.338 5.679 1.0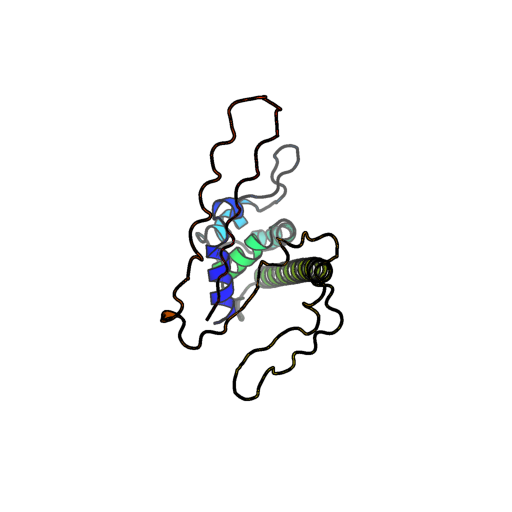0 94.75 98 GLU A O 1
ATOM 746 N N . THR A 1 99 ? 7.270 6.408 4.091 1.00 96.25 99 THR A N 1
ATOM 747 C CA . THR A 1 99 ? 6.767 7.749 4.423 1.00 96.25 99 THR A CA 1
ATOM 748 C C . THR A 1 99 ? 5.240 7.797 4.368 1.00 96.25 99 THR A C 1
ATOM 750 O O . THR A 1 99 ? 4.604 8.158 5.358 1.00 96.25 99 THR A O 1
ATOM 753 N N . SER A 1 100 ? 4.634 7.335 3.268 1.00 97.19 100 SER A N 1
ATOM 754 C CA . SER A 1 100 ? 3.171 7.342 3.102 1.00 97.19 100 SER A CA 1
ATOM 755 C C . SER A 1 100 ? 2.457 6.501 4.166 1.00 97.19 100 SER A C 1
ATOM 757 O O . SER A 1 100 ? 1.376 6.855 4.641 1.00 97.19 100 SER A O 1
ATOM 759 N N . MET A 1 101 ? 3.047 5.365 4.546 1.00 94.19 101 MET A N 1
ATOM 760 C CA . MET A 1 101 ? 2.509 4.482 5.578 1.00 94.19 101 MET A CA 1
ATOM 761 C C . MET A 1 101 ? 2.577 5.132 6.965 1.00 94.19 101 MET A C 1
ATOM 763 O O . MET A 1 101 ? 1.581 5.115 7.689 1.00 94.19 101 MET A O 1
ATOM 767 N N . VAL A 1 102 ? 3.721 5.720 7.329 1.00 93.38 102 VAL A N 1
ATOM 768 C CA . VAL A 1 102 ? 3.919 6.395 8.621 1.00 93.38 102 VAL A CA 1
ATOM 769 C C . VAL A 1 102 ? 2.977 7.587 8.762 1.00 93.38 102 VAL A C 1
ATOM 771 O O . VAL A 1 102 ? 2.307 7.700 9.786 1.00 93.38 102 VAL A O 1
ATOM 774 N N . GLU A 1 103 ? 2.852 8.426 7.733 1.00 96.31 103 GLU A N 1
ATOM 775 C CA . GLU A 1 103 ? 1.940 9.578 7.737 1.00 96.31 103 GLU A CA 1
ATOM 776 C C . GLU A 1 103 ? 0.484 9.157 7.978 1.00 96.31 103 GLU A C 1
ATOM 778 O O . GLU A 1 103 ? -0.220 9.738 8.805 1.00 96.31 103 GLU A O 1
ATOM 783 N N . ARG A 1 104 ? 0.027 8.096 7.305 1.00 95.31 104 ARG A N 1
ATOM 784 C CA . ARG A 1 104 ? -1.348 7.594 7.449 1.00 95.31 104 ARG A CA 1
ATOM 785 C C . ARG A 1 104 ? -1.598 6.912 8.783 1.00 95.31 104 ARG A C 1
ATOM 787 O O . ARG A 1 104 ? -2.687 7.060 9.338 1.00 95.31 104 ARG A O 1
ATOM 794 N N . LEU A 1 105 ? -0.615 6.179 9.306 1.00 91.25 105 LEU A N 1
ATOM 795 C CA . LEU A 1 105 ? -0.686 5.621 10.655 1.00 91.25 105 LEU A CA 1
ATOM 796 C C . LEU A 1 105 ? -0.765 6.738 11.693 1.00 91.25 105 LEU A C 1
ATOM 798 O O . LEU A 1 105 ? -1.637 6.686 12.555 1.00 91.25 105 LEU A O 1
ATOM 802 N N . ALA A 1 106 ? 0.079 7.765 11.576 1.00 90.75 106 ALA A N 1
ATOM 803 C CA . ALA A 1 106 ? 0.059 8.920 12.464 1.00 90.75 106 ALA A CA 1
ATOM 804 C C . ALA A 1 106 ? -1.303 9.631 12.426 1.00 90.75 106 ALA A C 1
ATOM 806 O O . ALA A 1 106 ? -1.910 9.839 13.475 1.00 90.75 106 ALA A O 1
ATOM 807 N N . ALA A 1 107 ? -1.839 9.903 11.233 1.00 93.12 107 ALA A N 1
ATOM 808 C CA . ALA A 1 107 ? -3.153 10.523 11.074 1.00 93.12 107 ALA A CA 1
ATOM 809 C C . ALA A 1 107 ? -4.289 9.668 11.666 1.00 93.12 107 ALA A C 1
ATOM 811 O O . ALA A 1 107 ? -5.208 10.192 12.295 1.00 93.12 107 ALA A O 1
ATOM 812 N N . ARG A 1 108 ? -4.239 8.339 11.500 1.00 89.50 108 ARG A N 1
ATOM 813 C CA . ARG A 1 108 ? -5.243 7.426 12.071 1.00 89.50 108 ARG A CA 1
ATOM 814 C C . ARG A 1 108 ? -5.147 7.351 13.595 1.00 89.50 108 ARG A C 1
ATOM 816 O O . ARG A 1 108 ? -6.180 7.326 14.258 1.00 89.50 108 ARG A O 1
ATOM 823 N N . LEU A 1 109 ? -3.932 7.351 14.143 1.00 85.62 109 LEU A N 1
ATOM 824 C CA . LEU A 1 109 ? -3.699 7.383 15.587 1.00 85.62 109 LEU A CA 1
ATOM 825 C C . LEU A 1 109 ? -4.198 8.692 16.203 1.00 85.62 109 LEU A C 1
ATOM 827 O O . LEU 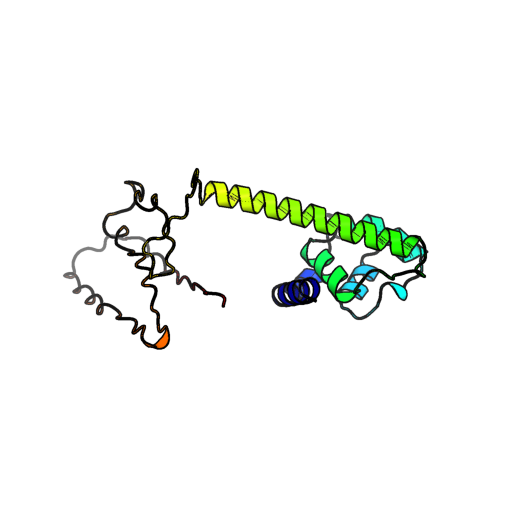A 1 109 ? -4.879 8.641 17.224 1.00 85.62 109 LEU A O 1
ATOM 831 N N . GLN A 1 110 ? -3.946 9.832 15.556 1.00 89.56 110 GLN A N 1
ATOM 832 C CA . GLN A 1 110 ? -4.454 11.138 15.988 1.00 89.56 110 GLN A CA 1
ATOM 833 C C . GLN A 1 110 ? -5.986 11.162 16.040 1.00 89.56 110 GLN A C 1
ATOM 835 O O . GLN A 1 110 ? -6.541 11.467 17.090 1.00 89.56 110 GLN A O 1
ATOM 840 N N . ARG A 1 111 ? -6.672 10.714 14.978 1.00 87.06 111 ARG A N 1
ATOM 841 C CA . ARG A 1 111 ? -8.146 10.603 14.977 1.00 87.06 111 ARG A CA 1
ATOM 842 C C . ARG A 1 111 ? -8.666 9.681 16.077 1.00 87.06 111 ARG A C 1
ATOM 844 O O . ARG A 1 111 ? -9.649 9.994 16.734 1.00 87.06 111 ARG A O 1
ATOM 851 N N . SER A 1 112 ? -7.992 8.551 16.299 1.00 80.81 112 SER A N 1
ATOM 852 C CA . SER A 1 112 ? -8.388 7.616 17.356 1.00 80.81 112 SER A CA 1
ATOM 853 C C . SER A 1 112 ? -8.171 8.182 18.759 1.00 80.81 112 SER A C 1
ATOM 855 O O . SER A 1 112 ? -8.912 7.826 19.670 1.00 80.81 112 SER A O 1
ATOM 857 N N . ASN A 1 113 ? -7.170 9.049 18.944 1.00 75.62 113 ASN A N 1
ATOM 858 C CA . ASN A 1 113 ? -6.951 9.742 20.207 1.00 75.62 113 ASN A CA 1
ATOM 859 C C . ASN A 1 113 ? -8.012 10.815 20.424 1.00 75.62 113 ASN A C 1
ATOM 861 O O . ASN A 1 113 ? -8.536 10.880 21.520 1.00 75.62 113 ASN A O 1
ATOM 865 N N . GLU A 1 114 ? -8.410 11.565 19.397 1.00 77.25 114 GLU A N 1
ATOM 866 C CA . GLU A 1 114 ? -9.515 12.526 19.505 1.00 77.25 114 GLU A CA 1
ATOM 867 C C . GLU A 1 114 ? -10.843 11.828 19.838 1.00 77.25 114 GLU A C 1
ATOM 869 O O . GLU A 1 114 ? -11.565 12.258 20.732 1.00 77.25 114 GLU A O 1
ATOM 874 N N . GLU A 1 115 ? -11.156 10.700 19.190 1.00 68.75 115 GLU A N 1
ATOM 875 C CA . GLU A 1 115 ? -12.349 9.907 19.523 1.00 68.75 115 GLU A CA 1
ATOM 876 C C . GLU A 1 115 ? -12.280 9.316 20.935 1.00 68.75 115 GLU A C 1
ATOM 878 O O . GLU A 1 115 ? -13.293 9.257 21.638 1.00 68.75 115 GLU A O 1
ATOM 883 N N . LYS A 1 116 ? -11.089 8.894 21.376 1.00 57.84 116 LYS A N 1
ATOM 884 C CA . LYS A 1 116 ? -10.870 8.449 22.753 1.00 57.84 116 LYS A CA 1
ATOM 885 C C . LYS A 1 116 ? -10.914 9.604 23.736 1.00 57.84 116 LYS A C 1
ATOM 887 O O . LYS A 1 116 ? -11.425 9.381 24.811 1.00 57.84 116 LYS A O 1
ATOM 892 N N . ASP A 1 117 ? -10.494 10.810 23.393 1.00 50.72 117 ASP A N 1
ATOM 893 C CA . ASP A 1 117 ? -10.642 11.987 24.250 1.00 50.72 117 ASP A CA 1
ATOM 894 C C . ASP A 1 117 ? -12.118 12.412 24.341 1.00 50.72 117 ASP A C 1
ATOM 896 O O . ASP A 1 117 ? -12.551 12.944 25.361 1.00 50.72 117 ASP A O 1
ATOM 900 N N . VAL A 1 118 ? -12.936 12.104 23.326 1.00 50.56 118 VAL A N 1
ATOM 901 C CA . VAL A 1 118 ? -14.397 12.295 23.362 1.00 50.56 118 VAL A CA 1
ATOM 902 C C . VAL A 1 118 ? -15.107 11.193 24.164 1.00 50.56 118 VAL A C 1
ATOM 904 O O . VAL A 1 118 ? -16.053 11.4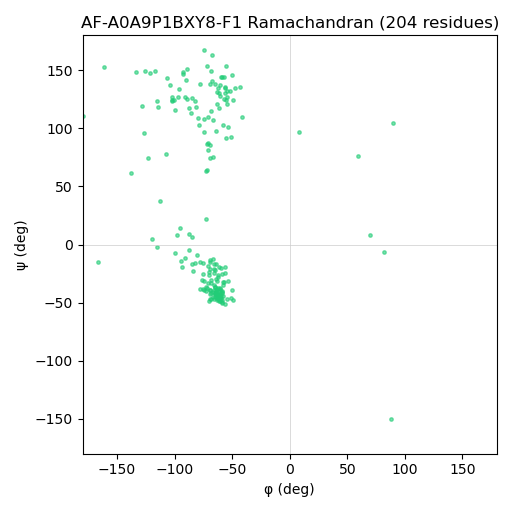84 24.896 1.00 50.56 118 VAL A O 1
ATOM 907 N N . LEU A 1 119 ? -14.665 9.933 24.074 1.00 46.91 119 LEU A N 1
ATOM 908 C CA . LEU A 1 119 ? -15.239 8.811 24.842 1.00 46.91 119 LEU A CA 1
ATOM 909 C C . LEU A 1 119 ? -14.659 8.675 26.260 1.00 46.91 119 LEU A C 1
ATOM 911 O O . LEU A 1 119 ? -15.301 8.112 27.146 1.00 46.91 119 LEU A O 1
ATOM 915 N N . LEU A 1 120 ? -13.460 9.201 26.475 1.00 42.84 120 LEU A N 1
ATOM 916 C CA . LEU A 1 120 ? -12.657 9.167 27.690 1.00 42.84 120 LEU A CA 1
ATOM 917 C C . LEU A 1 120 ? -12.033 10.552 27.885 1.00 42.84 120 LEU A C 1
ATOM 919 O O . LEU A 1 120 ? -10.815 10.696 27.957 1.00 42.84 120 LEU A O 1
ATOM 923 N N . PHE A 1 121 ? -12.865 11.581 28.052 1.00 42.47 121 PHE A N 1
ATOM 924 C CA . PHE A 1 121 ? -12.422 12.791 28.741 1.00 42.47 121 PHE A CA 1
ATOM 925 C C . PHE A 1 121 ? -12.179 12.405 30.209 1.00 42.47 121 PHE A C 1
ATOM 927 O O . PHE A 1 121 ? -13.004 12.636 31.093 1.00 42.47 121 PHE A O 1
ATOM 934 N N . LEU A 1 122 ? -11.068 11.714 30.461 1.00 45.72 122 LEU A N 1
ATOM 935 C CA . LEU A 1 122 ? -10.578 11.347 31.778 1.00 45.72 122 LEU A CA 1
ATOM 936 C C . LEU A 1 122 ? -9.354 12.224 32.054 1.00 45.72 122 LEU A C 1
ATOM 938 O O . LEU A 1 122 ? -8.214 11.784 31.890 1.00 45.72 122 LEU A O 1
ATOM 942 N N . PRO A 1 123 ? -9.559 13.503 32.421 1.00 40.81 123 PRO A N 1
ATOM 943 C CA . PRO A 1 123 ? -8.452 14.379 32.748 1.00 40.81 123 PRO A CA 1
ATOM 944 C C . PRO A 1 123 ? -7.711 13.780 33.948 1.00 40.81 123 PRO A C 1
ATOM 946 O O . PRO A 1 123 ? -8.281 13.647 35.028 1.00 40.81 123 PRO A O 1
ATOM 949 N N . LYS A 1 124 ? -6.437 13.425 33.740 1.00 46.97 124 LYS A N 1
ATOM 950 C CA . LYS A 1 124 ? -5.504 12.906 34.757 1.00 46.97 124 LYS A CA 1
ATOM 951 C C . LYS A 1 124 ? -5.973 11.603 35.431 1.00 46.97 124 LYS A C 1
ATOM 953 O O . LYS A 1 124 ? -6.379 11.591 36.591 1.00 46.97 124 LYS A O 1
ATOM 958 N N . CYS A 1 125 ? -5.843 10.481 34.724 1.00 44.81 125 CYS A N 1
ATOM 959 C CA . CYS A 1 125 ? -5.930 9.152 35.333 1.00 44.81 125 CYS A CA 1
ATOM 960 C C . CYS A 1 125 ? -4.653 8.846 36.134 1.00 44.81 125 CYS A C 1
ATOM 962 O O . CYS A 1 125 ? -3.662 8.385 35.571 1.00 44.81 125 CYS A O 1
ATOM 964 N N . GLU A 1 126 ? -4.663 9.065 37.445 1.00 46.25 126 GLU A N 1
ATOM 965 C CA . GLU A 1 126 ? -3.665 8.448 38.325 1.00 46.25 126 GLU A CA 1
ATOM 966 C C . GLU A 1 126 ? -4.079 6.994 38.588 1.00 46.25 126 GLU A C 1
ATOM 968 O O . GLU A 1 126 ? -5.060 6.737 39.289 1.00 46.25 126 GLU A O 1
ATOM 973 N N . LEU A 1 127 ? -3.351 6.033 38.014 1.00 43.94 127 LEU A N 1
ATOM 974 C CA . LEU A 1 127 ? -3.504 4.622 38.364 1.00 43.94 127 LEU A CA 1
ATOM 975 C C . LEU A 1 127 ? -2.931 4.419 39.769 1.00 43.94 127 LEU A C 1
ATOM 977 O O . LEU A 1 127 ? -1.720 4.512 39.963 1.00 43.94 127 LEU A O 1
ATOM 981 N N . ARG A 1 128 ? -3.797 4.158 40.751 1.00 47.72 128 ARG A N 1
ATOM 982 C CA . ARG A 1 128 ? -3.373 3.787 42.104 1.00 47.72 128 ARG A CA 1
ATOM 983 C C . ARG A 1 128 ? -3.571 2.285 42.313 1.00 47.72 128 ARG A C 1
ATOM 985 O O . ARG A 1 128 ? -4.605 1.764 41.884 1.00 47.72 128 ARG A O 1
ATOM 992 N N . PRO A 1 129 ? -2.605 1.590 42.936 1.00 47.91 129 PRO A N 1
ATOM 993 C CA . PRO A 1 129 ? -2.812 0.213 43.360 1.00 47.91 129 PRO A CA 1
ATOM 994 C C . PRO A 1 129 ? -3.961 0.182 44.372 1.00 47.91 129 PRO A C 1
ATOM 996 O O . PRO A 1 129 ? -3.998 1.002 45.292 1.00 47.91 129 PRO A O 1
ATOM 999 N N . LEU A 1 130 ? -4.930 -0.711 44.155 1.00 46.00 130 LEU A N 1
ATOM 1000 C CA . LEU A 1 130 ? -6.078 -0.854 45.052 1.00 46.00 130 LEU A CA 1
ATOM 1001 C C . LEU A 1 130 ? -5.700 -1.600 46.341 1.00 46.00 130 LEU A C 1
ATOM 1003 O O . LEU A 1 130 ? -6.282 -1.321 47.383 1.00 46.00 130 LEU A O 1
ATOM 1007 N N . ASP A 1 131 ? -4.723 -2.511 46.258 1.00 49.62 131 ASP A N 1
ATOM 1008 C CA . ASP A 1 131 ? -4.157 -3.253 47.388 1.00 49.62 131 ASP A CA 1
ATOM 1009 C C . ASP A 1 131 ? -2.781 -3.847 47.009 1.00 49.62 131 ASP A C 1
ATOM 1011 O O . ASP A 1 131 ? -2.544 -4.137 45.835 1.00 49.62 131 ASP A O 1
ATOM 1015 N N . GLU A 1 132 ? -1.871 -4.061 47.966 1.00 61.97 132 GLU A N 1
ATOM 1016 C CA . GLU A 1 132 ? -0.503 -4.571 47.695 1.00 61.97 132 GLU A CA 1
ATOM 1017 C C . GLU A 1 132 ? -0.474 -6.036 47.227 1.00 61.97 132 GLU A C 1
ATOM 1019 O O . GLU A 1 132 ? 0.550 -6.536 46.756 1.00 61.97 132 GLU A O 1
ATOM 1024 N N . HIS A 1 133 ? -1.590 -6.749 47.368 1.00 55.25 133 HIS A N 1
ATOM 1025 C CA . HIS A 1 133 ? -1.678 -8.189 47.111 1.00 55.25 133 HIS A CA 1
ATOM 1026 C C . HIS A 1 133 ? -2.591 -8.547 45.937 1.00 55.25 133 HIS A C 1
ATOM 1028 O O . HIS A 1 133 ? -2.690 -9.717 45.578 1.00 55.25 133 HIS A O 1
ATOM 1034 N N . ILE A 1 134 ? -3.228 -7.557 45.303 1.00 46.75 134 ILE A N 1
ATOM 1035 C CA . ILE A 1 134 ? -4.109 -7.767 44.154 1.00 46.75 134 ILE A CA 1
ATOM 1036 C C . ILE A 1 134 ? -3.657 -6.822 43.043 1.00 46.75 134 ILE A C 1
ATOM 1038 O O . ILE A 1 134 ? -3.700 -5.604 43.201 1.00 46.75 134 ILE A O 1
ATOM 1042 N N . ALA A 1 135 ? -3.257 -7.373 41.892 1.00 44.78 135 ALA A N 1
ATOM 1043 C CA . ALA A 1 135 ? -2.910 -6.602 40.696 1.00 44.78 135 ALA A CA 1
ATOM 1044 C C . ALA A 1 135 ? -4.175 -6.014 40.037 1.00 44.78 135 ALA A C 1
ATOM 1046 O O . ALA A 1 135 ? -4.555 -6.367 38.922 1.00 44.78 135 ALA A O 1
ATOM 1047 N N . ALA A 1 136 ? -4.863 -5.138 40.765 1.00 43.69 136 ALA A N 1
ATOM 1048 C CA . ALA A 1 136 ? -6.048 -4.426 40.333 1.00 43.69 136 ALA A CA 1
ATOM 1049 C C . ALA A 1 136 ? -5.732 -2.933 40.257 1.00 43.69 136 ALA A C 1
ATOM 1051 O O . ALA A 1 136 ? -5.447 -2.288 41.268 1.00 43.69 136 ALA A O 1
ATOM 1052 N N . TYR A 1 137 ? -5.836 -2.371 39.057 1.00 41.94 137 TYR A N 1
ATOM 1053 C CA . TYR A 1 137 ? -5.857 -0.928 38.860 1.00 41.94 137 TYR A CA 1
ATOM 1054 C C . TYR A 1 137 ? -7.302 -0.510 38.610 1.00 41.94 137 TYR A C 1
ATOM 1056 O O . TYR A 1 137 ? -7.954 -1.037 37.709 1.00 41.94 137 TYR A O 1
ATOM 1064 N N . CYS A 1 138 ? -7.821 0.426 39.400 1.00 40.16 138 CYS A N 1
ATOM 1065 C CA . CYS A 1 138 ? -9.162 0.966 39.194 1.00 40.16 138 CYS A CA 1
ATOM 1066 C C . CYS A 1 138 ? -9.132 2.493 39.085 1.00 40.16 138 CYS A C 1
ATOM 1068 O O . CYS A 1 138 ? -8.272 3.167 39.651 1.00 40.16 138 CYS A O 1
ATOM 1070 N N . HIS A 1 139 ? -10.065 3.035 38.303 1.00 45.72 139 HIS A N 1
ATOM 1071 C CA . HIS A 1 139 ? -10.170 4.467 38.060 1.00 45.72 139 HIS A CA 1
ATOM 1072 C C . HIS A 1 139 ? -11.064 5.130 39.114 1.00 45.72 139 HIS A C 1
ATOM 1074 O O . HIS A 1 139 ? -12.235 4.777 39.253 1.00 45.72 139 HIS A O 1
ATOM 1080 N N . SER A 1 140 ? -10.554 6.149 39.801 1.00 44.22 140 SER A N 1
ATOM 1081 C CA . SER A 1 140 ? -11.268 6.866 40.869 1.00 44.22 140 SER A CA 1
ATOM 1082 C C . SER A 1 140 ? -12.498 7.660 40.390 1.00 44.22 140 SER A C 1
ATOM 1084 O O . SER A 1 140 ? -13.435 7.854 41.162 1.00 44.22 140 SER A O 1
ATOM 1086 N N . TYR A 1 141 ? -12.567 8.070 39.114 1.00 43.19 141 TYR A N 1
ATOM 1087 C CA . TYR A 1 141 ? -13.718 8.820 38.563 1.00 43.19 141 TYR A CA 1
ATOM 1088 C C . TYR A 1 141 ? -14.802 7.993 37.846 1.00 43.19 141 TYR A C 1
ATOM 1090 O O . TYR A 1 141 ? -15.686 8.576 37.220 1.00 43.19 141 TYR A O 1
ATOM 1098 N N . LEU A 1 142 ? -14.846 6.665 37.982 1.00 45.50 142 LEU A N 1
ATOM 1099 C CA . LEU A 1 142 ? -15.992 5.870 37.490 1.00 45.50 142 LEU A CA 1
ATOM 1100 C C . LEU A 1 142 ? -17.275 6.039 38.342 1.00 45.50 142 LEU A C 1
ATOM 1102 O O . LEU A 1 142 ? -18.162 5.195 38.329 1.00 45.50 142 LEU A O 1
ATOM 1106 N N . ILE A 1 143 ? -17.411 7.131 39.099 1.00 40.66 143 ILE A N 1
ATOM 1107 C CA . ILE A 1 143 ? -18.480 7.302 40.099 1.00 40.66 143 ILE A CA 1
ATOM 1108 C C . ILE A 1 143 ? -19.657 8.153 39.590 1.00 40.66 143 ILE A C 1
ATOM 1110 O O . ILE A 1 143 ? -20.702 8.211 40.236 1.00 40.66 143 ILE A O 1
ATOM 1114 N N . LYS A 1 144 ? -19.582 8.781 38.412 1.00 44.34 144 LYS A N 1
ATOM 1115 C CA . LYS A 1 144 ? -20.681 9.642 37.935 1.00 44.34 144 LYS A CA 1
ATOM 1116 C C . LYS A 1 144 ? -21.218 9.208 36.579 1.00 44.34 144 LYS A C 1
ATOM 1118 O O . LYS A 1 144 ? -21.025 9.876 35.572 1.00 44.34 144 LYS A O 1
ATOM 1123 N N . ALA A 1 145 ? -21.985 8.116 36.581 1.00 42.75 145 ALA A N 1
ATOM 1124 C CA . ALA A 1 145 ? -23.014 7.939 35.563 1.00 42.75 145 ALA A CA 1
ATOM 1125 C C . ALA A 1 145 ? -23.916 9.185 35.590 1.00 42.75 145 ALA A C 1
ATOM 1127 O O . ALA A 1 145 ? -24.472 9.525 36.639 1.00 42.75 145 ALA A O 1
ATOM 1128 N N . ALA A 1 146 ? -24.009 9.891 34.461 1.00 46.75 146 ALA A N 1
ATOM 1129 C CA . ALA A 1 146 ? -24.821 11.095 34.332 1.00 46.75 146 ALA A CA 1
ATOM 1130 C C . ALA A 1 146 ? -26.249 10.852 34.856 1.00 46.75 146 ALA A C 1
ATOM 1132 O O . ALA A 1 146 ? -26.799 9.757 34.712 1.00 46.75 146 ALA A O 1
ATOM 1133 N N . ALA A 1 147 ? -26.867 11.874 35.460 1.00 51.19 147 ALA A N 1
ATOM 1134 C CA . ALA A 1 147 ? -28.207 11.777 36.054 1.00 51.19 147 ALA A CA 1
ATOM 1135 C C . ALA A 1 147 ? -29.287 11.293 35.062 1.00 51.19 147 ALA A C 1
ATOM 1137 O O . ALA A 1 147 ? -30.319 10.771 35.481 1.00 51.19 147 ALA A O 1
ATOM 1138 N N . THR A 1 148 ? -29.009 11.398 33.761 1.00 48.12 148 THR A N 1
ATOM 1139 C CA . THR A 1 148 ? -29.799 10.894 32.632 1.00 48.12 148 THR A CA 1
ATOM 1140 C C . THR A 1 148 ? -29.828 9.370 32.503 1.00 48.12 148 THR A C 1
ATOM 1142 O O . THR A 1 148 ? -30.688 8.848 31.798 1.00 48.12 148 THR A O 1
ATOM 1145 N N . VAL A 1 149 ? -28.943 8.626 33.179 1.00 48.22 149 VAL A N 1
ATOM 1146 C CA . VAL A 1 149 ? -28.976 7.157 33.177 1.00 48.22 149 VAL A CA 1
ATOM 1147 C C . VAL A 1 149 ? -30.027 6.673 34.186 1.00 48.22 149 VAL A C 1
ATOM 1149 O O . VAL A 1 149 ? -29.868 6.921 35.391 1.00 48.22 149 VAL A O 1
ATOM 1152 N N . PRO A 1 150 ? -31.081 5.956 33.739 1.00 51.38 150 PRO A N 1
ATOM 1153 C CA . PRO A 1 150 ? -32.134 5.463 34.619 1.00 51.38 150 PRO A CA 1
ATOM 1154 C C . PRO A 1 150 ? -31.572 4.546 35.718 1.00 51.38 150 PRO A C 1
ATOM 1156 O O . PRO A 1 150 ? -30.663 3.755 35.439 1.00 51.38 150 PRO A O 1
ATOM 1159 N N . PRO A 1 151 ? -32.117 4.576 36.948 1.00 53.94 151 PRO A N 1
ATOM 1160 C CA . PRO A 1 151 ? -31.613 3.789 38.077 1.00 53.94 151 PRO A CA 1
ATOM 1161 C C . PRO A 1 151 ? -31.497 2.284 37.791 1.00 53.94 151 PRO A C 1
ATOM 1163 O O . PRO A 1 151 ? -30.579 1.637 38.292 1.00 53.94 151 PRO A O 1
ATOM 1166 N N . GLN A 1 152 ? -32.366 1.719 36.940 1.00 53.88 152 GLN A N 1
ATOM 1167 C CA . GLN A 1 152 ? -32.296 0.299 36.572 1.00 53.88 152 GLN A CA 1
ATOM 1168 C C . GLN A 1 152 ? -31.078 -0.040 35.693 1.00 53.88 152 GLN A C 1
ATOM 1170 O O . GLN A 1 152 ? -30.629 -1.182 35.698 1.00 53.88 152 GLN A O 1
ATOM 1175 N N . ARG A 1 153 ? -30.523 0.940 34.965 1.00 48.16 153 ARG A N 1
ATOM 1176 C CA . ARG A 1 153 ? -29.332 0.788 34.108 1.00 48.16 153 ARG A CA 1
ATOM 1177 C C . ARG A 1 153 ? -28.023 1.146 34.807 1.00 48.16 153 ARG A C 1
ATOM 1179 O O . ARG A 1 153 ? -26.981 0.652 34.395 1.00 48.16 153 ARG A O 1
ATOM 1186 N N . ARG A 1 154 ? -28.071 1.904 35.911 1.00 52.06 154 ARG A N 1
ATOM 1187 C CA . ARG A 1 154 ? -26.912 2.098 36.812 1.00 52.06 154 ARG A CA 1
ATOM 1188 C C . ARG A 1 154 ? -26.463 0.794 37.485 1.00 52.06 154 ARG A C 1
ATOM 1190 O O . ARG A 1 154 ? -25.355 0.719 37.990 1.00 52.06 154 ARG A O 1
ATOM 1197 N N . ARG A 1 155 ? -27.322 -0.232 37.470 1.00 45.75 155 ARG A N 1
ATOM 1198 C CA . ARG A 1 155 ? -27.056 -1.585 37.976 1.00 45.75 155 ARG A CA 1
ATOM 1199 C C . ARG A 1 155 ? -26.408 -2.534 36.968 1.00 45.75 155 ARG A C 1
ATOM 1201 O O . ARG A 1 155 ? -26.271 -3.713 37.288 1.00 45.75 155 ARG A O 1
ATOM 1208 N N . LEU A 1 156 ? -25.971 -2.063 35.797 1.00 40.81 156 LEU A N 1
ATOM 1209 C CA . LEU A 1 156 ? -24.911 -2.768 35.073 1.00 40.81 156 LEU A CA 1
ATOM 1210 C C . LEU A 1 156 ? -23.621 -2.593 35.886 1.00 40.81 156 LEU A C 1
ATOM 1212 O O . LEU A 1 156 ? -22.778 -1.761 35.573 1.00 40.81 156 LEU A O 1
ATOM 1216 N N . HIS A 1 157 ? -23.562 -3.337 36.996 1.00 41.53 157 HIS A N 1
ATOM 1217 C CA . HIS A 1 157 ? -22.389 -3.581 37.812 1.00 41.53 157 HIS A CA 1
ATOM 1218 C C . HIS A 1 157 ? -21.320 -4.111 36.867 1.00 41.53 157 HIS A C 1
ATOM 1220 O O . HIS A 1 157 ? -21.314 -5.285 36.506 1.00 41.53 157 HIS A O 1
ATOM 1226 N N . TRP A 1 158 ? -20.402 -3.245 36.475 1.00 44.09 158 TRP A N 1
ATOM 1227 C CA . TRP A 1 158 ? -19.058 -3.654 36.105 1.00 44.09 158 TRP A CA 1
ATOM 1228 C C . TRP A 1 158 ? -18.336 -4.049 37.400 1.00 44.09 158 TRP A C 1
ATOM 1230 O O . TRP A 1 158 ? -17.381 -3.420 37.834 1.00 44.09 158 TRP A O 1
ATOM 1240 N N . GLU A 1 159 ? -18.823 -5.107 38.053 1.00 38.66 159 GLU A N 1
ATOM 1241 C CA . GLU A 1 159 ? -17.982 -5.898 38.942 1.00 38.66 159 GLU A CA 1
ATOM 1242 C C . GLU A 1 159 ? -17.037 -6.673 38.030 1.00 38.66 159 GLU A C 1
ATOM 1244 O O . GLU A 1 159 ? -17.314 -7.794 37.610 1.00 38.66 159 GLU A O 1
ATOM 1249 N N . VAL A 1 160 ? -15.919 -6.043 37.677 1.00 42.00 160 VAL A N 1
ATOM 1250 C CA . VAL A 1 160 ? -14.750 -6.787 37.221 1.00 42.00 160 VAL A CA 1
ATOM 1251 C C . VAL A 1 160 ? -14.214 -7.491 38.467 1.00 42.00 160 VAL A C 1
ATOM 1253 O O . VAL A 1 160 ? -13.336 -6.980 39.155 1.00 42.00 160 VAL A O 1
ATOM 1256 N N . GLN A 1 161 ? -14.807 -8.632 38.827 1.00 42.62 161 GLN A N 1
ATOM 1257 C CA . GLN A 1 161 ? -14.146 -9.550 39.743 1.00 42.62 161 GLN A CA 1
ATOM 1258 C C . GLN A 1 161 ? -12.928 -10.086 39.001 1.00 42.62 161 GLN A C 1
ATOM 1260 O O . GLN A 1 161 ? -13.056 -10.870 38.061 1.00 42.62 161 GLN A O 1
ATOM 1265 N N . LEU A 1 162 ? -11.745 -9.631 39.408 1.00 41.50 162 LEU A N 1
ATOM 1266 C CA . LEU A 1 162 ? -10.501 -10.293 39.053 1.00 41.50 162 LEU A CA 1
ATOM 1267 C C . LEU A 1 162 ? -10.548 -11.676 39.697 1.00 41.50 162 LEU A C 1
ATOM 1269 O O . LEU A 1 162 ? -10.344 -11.835 40.896 1.00 41.50 162 LEU A O 1
ATOM 1273 N N . CYS A 1 163 ? -10.937 -12.669 38.906 1.00 45.47 163 CYS A N 1
ATOM 1274 C CA . CYS A 1 163 ? -10.950 -14.050 39.340 1.00 45.47 163 CYS A CA 1
ATOM 1275 C C . CYS A 1 163 ? -9.548 -14.610 39.100 1.00 45.47 163 CYS A C 1
ATOM 1277 O O . CYS A 1 163 ? -9.130 -14.751 37.952 1.00 45.47 163 CYS A O 1
ATOM 1279 N N . GLU A 1 164 ? -8.820 -14.932 40.170 1.00 48.62 164 GLU A N 1
ATOM 1280 C CA . GLU A 1 164 ? -7.474 -15.525 40.083 1.00 48.62 164 GLU A CA 1
ATOM 1281 C C . GLU A 1 164 ? -7.467 -16.868 39.331 1.00 48.62 164 GLU A C 1
ATOM 1283 O O . GLU A 1 164 ? -6.437 -17.309 38.823 1.00 48.62 164 GLU A O 1
ATOM 1288 N N . ARG A 1 165 ? -8.632 -17.521 39.231 1.00 48.09 165 ARG A N 1
ATOM 1289 C CA . ARG A 1 165 ? -8.847 -18.764 38.490 1.00 48.09 165 ARG A CA 1
ATOM 1290 C C . ARG A 1 165 ? -10.003 -18.579 37.509 1.00 48.09 165 ARG A C 1
ATOM 1292 O O . ARG A 1 165 ? -11.155 -18.773 37.893 1.00 48.09 165 ARG A O 1
ATOM 1299 N N . PRO A 1 166 ? -9.740 -18.258 36.231 1.00 54.09 166 PRO A N 1
ATOM 1300 C CA . PRO A 1 166 ? -10.802 -17.999 35.254 1.00 54.09 166 PRO A CA 1
ATOM 1301 C C . PRO A 1 166 ? -11.760 -19.189 35.066 1.00 54.09 166 PRO A C 1
ATOM 1303 O O . PRO A 1 166 ? -12.931 -18.991 34.759 1.00 54.09 166 PRO A O 1
ATOM 1306 N N . ASN A 1 167 ? -11.301 -20.416 35.332 1.00 60.44 167 ASN A N 1
ATOM 1307 C CA . ASN A 1 167 ? -12.122 -21.629 35.254 1.00 60.44 167 ASN A CA 1
ATOM 1308 C C . ASN A 1 167 ? -13.169 -21.750 36.379 1.00 60.44 167 ASN A C 1
ATOM 1310 O O . ASN A 1 167 ? -14.135 -22.496 36.230 1.00 60.44 167 ASN A O 1
ATOM 1314 N N . ASP A 1 168 ? -13.007 -21.012 37.481 1.00 57.81 168 ASP A N 1
ATOM 1315 C CA . ASP A 1 168 ? -13.953 -21.006 38.602 1.00 57.81 168 ASP A CA 1
ATOM 1316 C C . ASP A 1 168 ? -15.074 -19.972 38.407 1.00 57.81 168 ASP A C 1
ATOM 1318 O O . ASP A 1 168 ? -16.028 -19.927 39.194 1.00 57.81 168 ASP A O 1
ATOM 1322 N N . PHE A 1 169 ? -15.007 -19.171 37.332 1.00 51.09 169 PHE A N 1
ATOM 1323 C CA . PHE A 1 169 ? -16.059 -18.234 36.961 1.00 51.09 169 PHE A CA 1
ATOM 1324 C C . PHE A 1 169 ? -17.303 -18.994 36.489 1.00 51.09 169 PHE A C 1
ATOM 1326 O O . PHE A 1 169 ? -17.542 -19.233 35.307 1.00 51.09 169 PHE A O 1
ATOM 1333 N N . LYS A 1 170 ? -18.139 -19.384 37.449 1.00 56.56 170 LYS A N 1
ATOM 1334 C CA . LYS A 1 170 ? -19.496 -19.837 37.169 1.00 56.56 170 LYS A CA 1
ATOM 1335 C C . LYS A 1 170 ? -20.337 -18.597 36.951 1.00 56.56 170 LYS A C 1
ATOM 1337 O O . LYS A 1 170 ? -20.708 -17.936 37.922 1.00 56.56 170 LYS A O 1
ATOM 1342 N N . GLU A 1 171 ? -20.641 -18.302 35.689 1.00 53.19 171 GLU A N 1
ATOM 1343 C CA . GLU A 1 171 ? -21.640 -17.307 35.309 1.00 53.19 171 GLU A CA 1
ATOM 1344 C C . GLU A 1 171 ? -22.961 -17.678 35.997 1.00 53.19 171 GLU A C 1
ATOM 1346 O O . GLU A 1 171 ? -23.763 -18.481 35.518 1.00 53.19 171 GLU A O 1
ATOM 1351 N N . LYS A 1 172 ? -23.177 -17.133 37.197 1.00 48.81 172 LYS A N 1
ATOM 1352 C CA . LYS A 1 172 ? -24.470 -17.188 37.861 1.00 48.81 172 LYS A CA 1
ATOM 1353 C C . LYS A 1 172 ? -25.357 -16.246 37.070 1.00 48.81 172 LYS A C 1
ATOM 1355 O O . LYS A 1 172 ? -25.484 -15.074 37.421 1.00 48.81 172 LYS A O 1
ATOM 1360 N N . LEU A 1 173 ? -25.978 -16.774 36.016 1.00 47.25 173 LEU A N 1
ATOM 1361 C CA . LEU A 1 173 ? -27.195 -16.226 35.435 1.00 47.25 173 LEU A CA 1
ATOM 1362 C C . LEU A 1 173 ? -28.176 -16.047 36.594 1.00 47.25 173 LEU A C 1
ATOM 1364 O O . LEU A 1 173 ? -28.854 -16.989 37.011 1.00 47.25 173 LEU A O 1
ATOM 1368 N N . ARG A 1 174 ? -28.185 -14.851 37.199 1.00 45.50 174 ARG A N 1
ATOM 1369 C CA . ARG A 1 174 ? -29.162 -14.515 38.228 1.00 45.50 174 ARG A CA 1
ATOM 1370 C C . ARG A 1 174 ? -30.517 -14.753 37.590 1.00 45.50 174 ARG A C 1
ATOM 1372 O O . ARG A 1 174 ? -30.778 -14.268 36.492 1.00 45.50 174 ARG A O 1
ATOM 1379 N N . GLY A 1 175 ? -31.284 -15.599 38.270 1.00 44.28 175 GLY A N 1
ATOM 1380 C CA . GLY A 1 175 ? -32.376 -16.359 37.699 1.00 44.28 175 GLY A CA 1
ATOM 1381 C C . GLY A 1 175 ? -33.248 -15.554 36.753 1.00 44.28 175 GLY A C 1
ATOM 1382 O O . GLY A 1 175 ? -33.624 -14.423 37.056 1.00 44.28 175 GLY A O 1
ATOM 1383 N N . SER A 1 176 ? -33.557 -16.205 35.628 1.00 45.47 176 SER A N 1
ATOM 1384 C CA . SER A 1 176 ? -34.810 -16.099 34.888 1.00 45.47 176 SER A CA 1
ATOM 1385 C C . SER A 1 176 ? -35.702 -14.990 35.432 1.00 45.47 176 SER A C 1
ATOM 1387 O O . SER A 1 176 ? -36.449 -15.205 36.392 1.00 45.47 176 SER A O 1
ATOM 1389 N N . LEU A 1 177 ? -35.635 -13.815 34.799 1.00 49.78 177 LEU A N 1
ATOM 1390 C CA . LEU A 1 177 ? -36.736 -12.861 34.818 1.00 49.78 177 LEU A CA 1
ATOM 1391 C C . LEU A 1 177 ? -38.005 -13.690 34.638 1.00 49.78 177 LEU A C 1
ATOM 1393 O O . LEU A 1 177 ? -38.195 -14.312 33.591 1.00 49.78 177 LEU A O 1
ATOM 1397 N N . ARG A 1 178 ? -38.812 -13.804 35.699 1.00 45.75 178 ARG A N 1
ATOM 1398 C CA . ARG A 1 178 ? -40.123 -14.438 35.600 1.00 45.75 178 ARG A CA 1
ATOM 1399 C C . ARG A 1 178 ? -40.800 -13.791 34.403 1.00 45.75 178 ARG A C 1
ATOM 1401 O O . ARG A 1 178 ? -40.877 -12.562 34.347 1.00 45.75 178 ARG A O 1
ATOM 1408 N N . ALA A 1 179 ? -41.218 -14.620 33.449 1.00 53.66 179 ALA A N 1
ATOM 1409 C CA . ALA A 1 179 ? -41.963 -14.158 32.295 1.00 53.66 179 ALA A CA 1
ATOM 1410 C C . ALA A 1 179 ? -43.084 -13.222 32.786 1.00 53.66 179 ALA A C 1
ATOM 1412 O O . ALA A 1 179 ? -43.727 -13.533 33.799 1.00 53.66 179 ALA A O 1
ATOM 1413 N N . PRO A 1 180 ? -43.285 -12.061 32.141 1.00 52.78 180 PRO A N 1
ATOM 1414 C CA . PRO A 1 180 ? -44.323 -11.131 32.547 1.00 52.78 180 PRO A CA 1
ATOM 1415 C C . PRO A 1 180 ? -45.658 -11.880 32.577 1.00 52.78 180 PRO A C 1
ATOM 1417 O O . PRO A 1 180 ? -46.023 -12.548 31.608 1.00 52.78 180 PRO A O 1
ATOM 1420 N N . ARG A 1 181 ? -46.365 -11.810 33.715 1.00 63.47 181 ARG A N 1
ATOM 1421 C CA . ARG A 1 181 ? -47.734 -12.329 33.818 1.00 63.47 181 ARG A CA 1
ATOM 1422 C C . ARG A 1 181 ? -48.546 -11.727 32.663 1.00 63.47 181 ARG A C 1
ATOM 1424 O O . ARG A 1 181 ? -48.459 -10.512 32.468 1.00 63.47 181 ARG A O 1
ATOM 1431 N N . PRO A 1 182 ? -49.314 -12.533 31.911 1.00 56.97 182 PRO A N 1
ATOM 1432 C CA . PRO A 1 182 ? -50.151 -12.008 30.845 1.00 56.97 182 PRO A CA 1
ATOM 1433 C C . PRO A 1 182 ? -51.096 -10.961 31.435 1.00 56.97 182 PRO A C 1
ATOM 1435 O O . PRO A 1 182 ? -51.795 -11.222 32.416 1.00 56.97 182 PRO A O 1
ATOM 1438 N N . ALA A 1 183 ? -51.065 -9.758 30.864 1.00 62.09 183 ALA A N 1
ATOM 1439 C CA . ALA A 1 183 ? -51.988 -8.697 31.225 1.00 62.09 183 ALA A CA 1
ATOM 1440 C C . ALA A 1 183 ? -53.434 -9.156 30.952 1.00 62.09 183 ALA A C 1
ATOM 1442 O O . ALA A 1 183 ? -53.669 -9.879 29.974 1.00 62.09 183 ALA A O 1
ATOM 1443 N N . PRO A 1 184 ? -54.413 -8.757 31.784 1.00 62.44 184 PRO A N 1
ATOM 1444 C CA . PRO A 1 184 ? -55.817 -9.003 31.492 1.00 62.44 184 PRO A CA 1
ATOM 1445 C C . PRO A 1 184 ? -56.167 -8.406 30.122 1.00 62.44 184 PRO A C 1
ATOM 1447 O O . PRO A 1 184 ? -55.824 -7.265 29.814 1.00 62.44 184 PRO A O 1
ATOM 1450 N N . ARG A 1 185 ? -56.811 -9.219 29.276 1.00 62.38 185 ARG A N 1
ATOM 1451 C CA . ARG A 1 185 ? -57.267 -8.838 27.933 1.00 62.38 185 ARG A CA 1
ATOM 1452 C C . ARG A 1 185 ? -58.220 -7.646 28.034 1.00 62.38 185 ARG A C 1
ATOM 1454 O O . ARG A 1 185 ? -59.391 -7.820 28.348 1.00 62.38 185 ARG A O 1
ATOM 1461 N N . GLY A 1 186 ? -57.729 -6.459 27.709 1.00 63.47 186 GLY A N 1
ATOM 1462 C CA . GLY A 1 186 ? -58.555 -5.270 27.571 1.00 63.47 186 GLY A CA 1
ATOM 1463 C C . GLY A 1 186 ? -57.712 -4.065 27.185 1.00 63.47 186 GLY A C 1
ATOM 1464 O O . GLY A 1 186 ? -56.957 -3.571 28.004 1.00 63.47 186 GLY A O 1
ATOM 1465 N N . GLN A 1 187 ? -57.901 -3.600 25.948 1.00 51.94 187 GLN A N 1
ATOM 1466 C CA . GLN A 1 187 ? -57.363 -2.377 25.331 1.00 51.94 187 GLN A CA 1
ATOM 1467 C C . GLN A 1 187 ? -56.003 -2.499 24.623 1.00 51.94 187 GLN A C 1
ATOM 1469 O O . GLN A 1 187 ? -54.924 -2.542 25.204 1.00 51.94 187 GLN A O 1
ATOM 1474 N N . ARG A 1 188 ? -56.105 -2.516 23.287 1.00 50.59 188 ARG A N 1
ATOM 1475 C CA . ARG A 1 188 ? -55.022 -2.308 22.325 1.00 50.59 188 ARG A CA 1
ATOM 1476 C C . ARG A 1 188 ? -54.672 -0.817 22.296 1.00 50.59 188 ARG A C 1
ATOM 1478 O O . ARG A 1 188 ? -55.418 -0.039 21.713 1.00 50.59 188 ARG A O 1
ATOM 1485 N N . ALA A 1 189 ? -53.525 -0.447 22.851 1.00 52.06 189 ALA A N 1
ATOM 1486 C CA . ALA A 1 189 ? -52.818 0.776 22.483 1.00 52.06 189 ALA A CA 1
ATOM 1487 C C . ALA A 1 189 ? -51.483 0.370 21.844 1.00 52.06 189 ALA A C 1
ATOM 1489 O O . ALA A 1 189 ? -50.727 -0.417 22.416 1.00 52.06 189 ALA A O 1
ATOM 1490 N N . GLY A 1 190 ? -51.248 0.827 20.612 1.00 56.47 190 GLY A N 1
ATOM 1491 C CA . GLY A 1 190 ? -50.055 0.506 19.837 1.00 56.47 190 GLY A CA 1
ATOM 1492 C C . GLY A 1 190 ? -48.810 1.139 20.449 1.00 56.47 190 GLY A C 1
ATOM 1493 O O . GLY A 1 190 ? -48.682 2.359 20.460 1.00 56.47 190 GLY A O 1
ATOM 1494 N N . TYR A 1 191 ? -47.886 0.302 20.919 1.00 51.69 191 TYR A N 1
ATOM 1495 C CA . TYR A 1 191 ? -46.527 0.714 21.261 1.00 51.69 191 TYR A CA 1
ATOM 1496 C C . TYR A 1 191 ? -45.539 0.199 20.205 1.00 51.69 191 TYR A C 1
ATOM 1498 O O . TYR A 1 191 ? -45.717 -0.913 19.697 1.00 51.69 191 TYR A O 1
ATOM 1506 N N . PRO A 1 192 ? -44.499 0.983 19.866 1.00 54.34 192 PRO A N 1
ATOM 1507 C CA . PRO A 1 192 ? -43.471 0.570 18.922 1.00 54.34 192 PRO A CA 1
ATOM 1508 C C . PRO A 1 192 ? -42.606 -0.565 19.490 1.00 54.34 192 PRO A C 1
ATOM 1510 O O . PRO A 1 192 ? -42.398 -0.683 20.699 1.00 54.34 192 PRO A O 1
ATOM 1513 N N . ALA A 1 193 ? -42.115 -1.410 18.583 1.00 50.00 193 ALA A N 1
ATOM 1514 C CA . ALA A 1 193 ? -41.327 -2.599 18.881 1.00 50.00 193 ALA A CA 1
ATOM 1515 C C . ALA A 1 193 ? -40.072 -2.285 19.715 1.00 50.00 193 ALA A C 1
ATOM 1517 O O . ALA A 1 193 ? -39.328 -1.348 19.425 1.00 50.00 193 ALA A O 1
ATOM 1518 N N . ALA A 1 194 ? -39.818 -3.108 20.735 1.00 48.25 194 ALA A N 1
ATOM 1519 C CA . ALA A 1 194 ? -38.620 -3.010 21.559 1.00 48.25 194 ALA A CA 1
ATOM 1520 C C . ALA A 1 194 ? -37.348 -3.301 20.731 1.00 48.25 194 ALA A C 1
ATOM 1522 O O . ALA A 1 194 ? -37.342 -4.249 19.937 1.00 48.25 194 ALA A O 1
ATOM 1523 N N . PRO A 1 195 ? -36.252 -2.539 20.915 1.00 43.22 195 PRO A N 1
ATOM 1524 C CA . PRO A 1 195 ? -34.998 -2.799 20.222 1.00 43.22 195 PRO A CA 1
ATOM 1525 C C . PRO A 1 195 ? -34.365 -4.114 20.698 1.00 43.22 195 PRO A C 1
ATOM 1527 O O . PRO A 1 195 ? -34.385 -4.452 21.884 1.00 43.22 195 PRO A O 1
ATOM 1530 N N . LYS A 1 196 ? -33.798 -4.862 19.745 1.00 40.53 196 LYS A N 1
ATOM 1531 C CA . LYS A 1 196 ? -33.116 -6.142 19.972 1.00 40.53 196 LYS A CA 1
ATOM 1532 C C . LYS A 1 196 ? -31.914 -5.949 20.905 1.00 40.53 196 LYS A C 1
ATOM 1534 O O . LYS A 1 196 ? -31.153 -4.997 20.755 1.00 40.53 196 LYS A O 1
ATOM 1539 N N . ALA A 1 197 ? -31.739 -6.872 21.850 1.00 36.44 197 ALA A N 1
ATOM 1540 C CA . ALA A 1 197 ? -30.596 -6.887 22.757 1.00 36.44 197 ALA A CA 1
ATOM 1541 C C . ALA A 1 197 ? -29.287 -7.078 21.973 1.00 36.44 197 ALA A C 1
ATOM 1543 O O . ALA A 1 197 ? -29.113 -8.072 21.266 1.00 36.44 197 ALA A O 1
ATOM 1544 N N . GLN A 1 198 ? -28.376 -6.118 22.104 1.00 32.44 198 GLN A N 1
ATOM 1545 C CA . GLN A 1 198 ? -27.054 -6.137 21.489 1.00 32.44 198 GLN A CA 1
ATOM 1546 C C . GLN A 1 198 ? -26.097 -6.878 22.434 1.00 32.44 198 GLN A C 1
ATOM 1548 O O . GLN A 1 198 ? -25.923 -6.480 23.586 1.00 32.44 198 GLN A O 1
ATOM 1553 N N . LYS A 1 199 ? -25.540 -8.005 21.978 1.00 30.5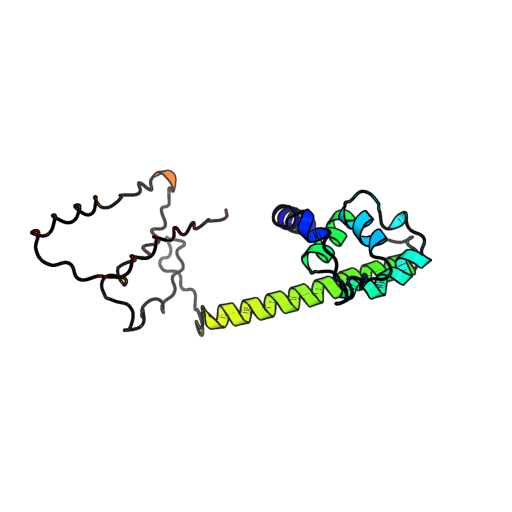0 199 LYS A N 1
ATOM 1554 C CA . LYS A 1 199 ? -24.530 -8.771 22.719 1.00 30.50 199 LYS A CA 1
ATOM 1555 C C . LYS A 1 199 ? -23.169 -8.118 22.488 1.00 30.50 199 LYS A C 1
ATOM 1557 O O . LYS A 1 199 ? -22.753 -7.996 21.340 1.00 30.50 199 LYS A O 1
ATOM 1562 N N . PHE A 1 200 ? -22.487 -7.724 23.557 1.00 28.89 200 PHE A N 1
ATOM 1563 C CA . PHE A 1 200 ? -21.100 -7.266 23.496 1.00 28.89 200 PHE A CA 1
ATOM 1564 C C . PHE A 1 200 ? -20.191 -8.409 23.941 1.00 28.89 200 PHE A C 1
ATOM 1566 O O . PHE A 1 200 ? -20.382 -8.976 25.015 1.00 28.89 200 PHE A O 1
ATOM 1573 N N . LEU A 1 201 ? -19.241 -8.767 23.081 1.00 25.25 201 LEU A N 1
ATOM 1574 C CA . LEU A 1 201 ? -18.214 -9.767 23.336 1.00 25.25 201 LEU A CA 1
ATOM 1575 C C . LEU A 1 201 ? -16.941 -9.006 23.729 1.00 25.25 201 LEU A C 1
ATOM 1577 O O . LEU A 1 201 ? -16.422 -8.237 22.924 1.00 25.25 201 LEU A O 1
ATOM 1581 N N . VAL A 1 202 ? -16.464 -9.178 24.960 1.00 31.48 202 VAL A N 1
ATOM 1582 C CA . VAL A 1 202 ? -15.202 -8.581 25.422 1.00 31.48 202 VAL A CA 1
ATOM 1583 C C . VAL A 1 202 ? -14.140 -9.675 25.412 1.00 31.48 202 VAL A C 1
ATOM 1585 O O . VAL A 1 202 ? -14.328 -10.719 26.030 1.00 31.48 202 VAL A O 1
ATOM 1588 N N . TRP A 1 203 ? -13.047 -9.446 24.687 1.00 25.62 203 TRP A N 1
ATOM 1589 C CA . TRP A 1 203 ? -11.867 -10.310 24.691 1.00 25.62 203 TRP A CA 1
ATOM 1590 C C . TRP A 1 203 ? -10.830 -9.748 25.662 1.00 25.62 203 TRP A C 1
ATOM 1592 O O . TRP A 1 203 ? -10.536 -8.554 25.626 1.00 25.62 203 TRP A O 1
ATOM 1602 N N . ALA A 1 204 ? -10.252 -10.616 26.490 1.00 29.22 204 ALA A N 1
ATOM 1603 C CA . ALA A 1 204 ? -8.997 -10.351 27.182 1.00 29.22 204 ALA A CA 1
ATOM 1604 C C . ALA A 1 204 ? -7.866 -10.994 26.367 1.00 29.22 204 ALA A C 1
ATOM 1606 O O . ALA A 1 204 ? -7.946 -12.172 26.020 1.00 29.22 204 ALA A O 1
ATOM 1607 N N . VAL A 1 205 ? -6.846 -10.210 26.023 1.00 27.50 205 VAL A N 1
ATOM 1608 C CA . VAL A 1 205 ? -5.633 -10.691 25.349 1.00 27.50 205 VAL A CA 1
ATOM 1609 C C . VAL A 1 205 ? -4.618 -11.058 26.434 1.00 27.50 205 VAL A C 1
ATOM 1611 O O . VAL A 1 205 ? -4.380 -10.243 27.325 1.00 27.50 205 VAL A O 1
ATOM 1614 N N . GLN A 1 206 ? -4.088 -12.285 26.374 1.00 35.69 206 GLN A N 1
ATOM 1615 C CA . GLN A 1 206 ? -2.963 -12.760 27.193 1.00 35.69 206 GLN A CA 1
ATOM 1616 C C . GLN A 1 206 ? -1.628 -12.215 26.688 1.00 35.69 206 GLN A C 1
ATOM 1618 O O . GLN A 1 206 ? -1.467 -12.115 25.448 1.00 35.69 206 GLN A 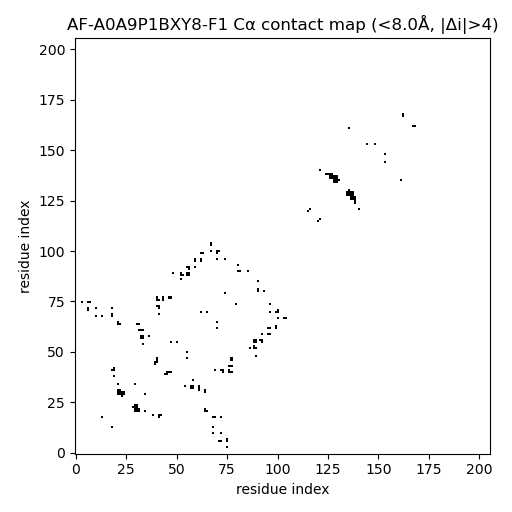O 1
#

Radius of gyration: 26.89 Å; Cα contacts (8 Å, |Δi|>4): 120; chains: 1; bounding box: 82×36×63 Å

Foldseek 3Di:
DVLLVVLVVLLVVDDLVVLLDFDADPVRHGPAPLSVVLNCLLVLVDEPVVDDLVSLQSRLVVLLRGDLNSLSSNDNSNDDQDDPDDDPSSVSSVVSSVVSNVVNVVVVVVVVVVVCCVVCVPPDFDFDDPDPPDPDTDGPPPPDPDPPQDPVRVPPPPPPPPDPDPVPPDPPPPDDPDDPDDDPPDDDDDDDDDDDDDDDDDDDDD

Nearest PDB structures (foldseek):
  5jtg-assembly1_D  TM=2.215E-01  e=4.734E+00  Thermotoga maritima MSB8

Organism: NCBI:txid2562237

pLDDT: mean 71.39, std 23.33, range [25.25, 98.31]